Protein AF-A0A1R3G7N7-F1 (afdb_monomer_lite)

Structure (mmCIF, N/CA/C/O backbone):
data_AF-A0A1R3G7N7-F1
#
_entry.id   AF-A0A1R3G7N7-F1
#
loop_
_atom_site.group_PDB
_atom_site.id
_atom_site.type_symbol
_atom_site.label_atom_id
_atom_site.label_alt_id
_atom_site.label_comp_id
_atom_site.label_asym_id
_atom_site.label_entity_id
_atom_site.label_seq_id
_atom_site.pdbx_PDB_ins_code
_atom_site.Cartn_x
_atom_site.Cartn_y
_atom_site.Cartn_z
_atom_site.occupancy
_atom_site.B_iso_or_equiv
_atom_site.auth_seq_id
_atom_site.auth_comp_id
_atom_site.auth_asym_id
_atom_site.auth_atom_id
_atom_site.pdbx_PDB_model_num
ATOM 1 N N . MET A 1 1 ? -43.488 13.055 3.409 1.00 36.06 1 MET A N 1
ATOM 2 C CA . MET A 1 1 ? -42.130 13.149 3.985 1.00 36.06 1 MET A CA 1
ATOM 3 C C . MET A 1 1 ? -41.189 12.444 3.026 1.00 36.06 1 MET A C 1
ATOM 5 O O . MET A 1 1 ? -41.308 11.237 2.875 1.00 36.06 1 MET A O 1
ATOM 9 N N . ALA A 1 2 ? -40.366 13.191 2.290 1.00 38.03 2 ALA A N 1
ATOM 10 C CA . ALA A 1 2 ? -39.383 12.609 1.380 1.00 38.03 2 ALA A CA 1
ATOM 11 C C . ALA A 1 2 ? -38.131 12.244 2.188 1.00 38.03 2 ALA A C 1
ATOM 13 O O . ALA A 1 2 ? -37.535 13.111 2.825 1.00 38.03 2 ALA A O 1
ATOM 14 N N . SER A 1 3 ? -37.782 10.959 2.208 1.00 43.00 3 SER A N 1
ATOM 15 C CA . SER A 1 3 ? -36.512 10.477 2.746 1.00 43.00 3 SER A CA 1
ATOM 16 C C . SER A 1 3 ? -35.423 10.812 1.731 1.00 43.00 3 SER A C 1
ATOM 18 O O . SER A 1 3 ? -35.428 10.294 0.616 1.00 43.00 3 SER A O 1
ATOM 20 N N . ILE A 1 4 ? -34.525 11.724 2.097 1.00 45.03 4 ILE A N 1
ATOM 21 C CA . ILE A 1 4 ? -33.301 11.984 1.342 1.00 45.03 4 ILE A CA 1
ATOM 22 C C . ILE A 1 4 ? -32.301 10.917 1.788 1.00 45.03 4 ILE A C 1
ATOM 24 O O . ILE A 1 4 ? -31.539 11.127 2.724 1.00 45.03 4 ILE A O 1
ATOM 28 N N . ASN A 1 5 ? -32.348 9.751 1.150 1.00 49.28 5 ASN A N 1
ATOM 29 C CA . ASN A 1 5 ? -31.271 8.772 1.212 1.00 49.28 5 ASN A CA 1
ATOM 30 C C . ASN A 1 5 ? -30.570 8.787 -0.140 1.00 49.28 5 ASN A C 1
ATOM 32 O O . ASN A 1 5 ? -30.951 8.069 -1.061 1.00 49.28 5 ASN A O 1
ATOM 36 N N . VAL A 1 6 ? -29.542 9.622 -0.252 1.00 42.84 6 VAL A N 1
ATOM 37 C CA . VAL A 1 6 ? -28.496 9.397 -1.244 1.00 42.84 6 VAL A CA 1
ATOM 38 C C . VAL A 1 6 ? -27.217 9.163 -0.449 1.00 42.84 6 VAL A C 1
ATOM 40 O O . VAL A 1 6 ? -26.574 10.132 -0.049 1.00 42.84 6 VAL A O 1
ATOM 43 N N . PRO A 1 7 ? -26.849 7.906 -0.142 1.00 48.41 7 PRO A N 1
ATOM 44 C CA . PRO A 1 7 ? -25.460 7.638 0.173 1.00 48.41 7 PRO A CA 1
ATOM 45 C C . PRO A 1 7 ? -24.717 7.896 -1.135 1.00 48.41 7 PRO A C 1
ATOM 47 O O . PRO A 1 7 ? -24.895 7.133 -2.074 1.00 48.41 7 PRO A O 1
ATOM 50 N N . CYS A 1 8 ? -23.978 9.000 -1.254 1.00 52.03 8 CYS A N 1
ATOM 51 C CA . CYS A 1 8 ? -22.989 9.108 -2.322 1.00 52.03 8 CYS A CA 1
ATOM 52 C C . CYS A 1 8 ? -21.905 8.075 -1.998 1.00 52.03 8 CYS A C 1
ATOM 54 O O . CYS A 1 8 ? -21.163 8.293 -1.035 1.00 52.03 8 CYS A O 1
ATOM 56 N N . PRO A 1 9 ? -21.794 6.956 -2.736 1.00 55.75 9 PRO A N 1
ATOM 57 C CA . PRO A 1 9 ? -20.591 6.155 -2.662 1.00 55.75 9 PRO A CA 1
ATOM 58 C C . PRO A 1 9 ? -19.540 7.008 -3.362 1.00 55.75 9 PRO A C 1
ATOM 60 O O . PRO A 1 9 ? -19.674 7.336 -4.543 1.00 55.75 9 PRO A O 1
ATOM 63 N N . TRP A 1 10 ? -18.535 7.460 -2.626 1.00 59.75 10 TRP A N 1
ATOM 64 C CA . TRP A 1 10 ? -17.369 8.038 -3.270 1.00 59.75 10 TRP A CA 1
ATOM 65 C C . TRP A 1 10 ? -16.677 6.865 -3.963 1.00 59.75 10 TRP A C 1
ATOM 67 O O . TRP A 1 10 ? -15.978 6.091 -3.314 1.00 59.75 10 TRP A O 1
ATOM 77 N N . GLY A 1 11 ? -16.997 6.663 -5.245 1.00 69.50 11 GLY A N 1
ATOM 78 C CA . GLY A 1 11 ? -16.474 5.536 -6.016 1.00 69.50 11 GLY A CA 1
ATOM 79 C C . GLY A 1 11 ? -14.951 5.586 -6.080 1.00 69.50 11 GLY A C 1
ATOM 80 O O . GLY A 1 11 ? -14.293 4.581 -5.850 1.00 69.50 11 GLY A O 1
ATOM 81 N N . GLU A 1 12 ? -14.395 6.782 -6.280 1.00 84.62 12 GLU A N 1
ATOM 82 C CA . GLU A 1 12 ? -12.956 7.019 -6.345 1.00 84.62 12 GLU A CA 1
ATOM 83 C C . GLU A 1 12 ? -12.591 8.330 -5.640 1.00 84.62 12 GLU A C 1
ATOM 85 O O . GLU A 1 12 ? -13.226 9.366 -5.856 1.00 84.62 12 GLU A O 1
ATOM 90 N N . ILE A 1 13 ? -11.571 8.276 -4.783 1.00 87.50 13 ILE A N 1
ATOM 91 C CA . ILE A 1 13 ? -10.956 9.438 -4.137 1.00 87.50 13 ILE A CA 1
ATOM 92 C C . ILE A 1 13 ? -9.458 9.394 -4.402 1.00 87.50 13 ILE A C 1
ATOM 94 O O . ILE A 1 13 ? -8.825 8.365 -4.175 1.00 87.50 13 ILE A O 1
ATOM 98 N N . SER A 1 14 ? -8.894 10.530 -4.810 1.00 89.25 14 SER A N 1
ATOM 99 C CA . SER A 1 14 ? -7.465 10.663 -5.085 1.00 89.25 14 SER A CA 1
ATOM 100 C C . SER A 1 14 ? -6.833 11.732 -4.200 1.00 89.25 14 SER A C 1
ATOM 102 O O . SER A 1 14 ? -7.356 12.843 -4.093 1.00 89.25 14 SER A O 1
ATOM 104 N N . PHE A 1 15 ? -5.700 11.400 -3.585 1.00 89.62 15 PHE A N 1
ATOM 105 C CA . PHE A 1 15 ? -4.855 12.337 -2.851 1.00 89.62 15 PHE A CA 1
ATOM 106 C C . PHE A 1 15 ? -3.516 12.510 -3.560 1.00 89.62 15 PHE A C 1
ATOM 108 O O . PHE A 1 15 ? -2.887 11.531 -3.947 1.00 89.62 15 PHE A O 1
ATOM 115 N N . GLU A 1 16 ? -3.063 13.755 -3.658 1.00 88.06 16 GLU A N 1
ATOM 116 C CA . GLU A 1 16 ? -1.701 14.092 -4.063 1.00 88.06 16 GLU A CA 1
ATOM 117 C C . GLU A 1 16 ? -0.959 14.642 -2.841 1.00 88.06 16 GLU A C 1
ATOM 119 O O . GLU A 1 16 ? -1.391 15.617 -2.220 1.00 88.06 16 GLU A O 1
ATOM 124 N N . ALA A 1 17 ? 0.137 13.988 -2.468 1.00 82.50 17 ALA A N 1
ATOM 125 C CA . ALA A 1 17 ? 0.993 14.378 -1.360 1.00 82.50 17 ALA A CA 1
ATOM 126 C C . ALA A 1 17 ? 2.346 14.852 -1.907 1.00 82.50 17 ALA A C 1
ATOM 128 O O . ALA A 1 17 ? 3.206 14.045 -2.259 1.00 82.50 17 ALA A O 1
ATOM 129 N N . SER A 1 18 ? 2.509 16.174 -1.984 1.00 77.69 18 SER A N 1
ATOM 130 C CA . SER A 1 18 ? 3.722 16.850 -2.468 1.00 77.69 18 SER A CA 1
ATOM 131 C C . SER A 1 18 ? 4.518 17.569 -1.365 1.00 77.69 18 SER A C 1
ATOM 133 O O . SER A 1 18 ? 5.504 18.237 -1.657 1.00 77.69 18 SER A O 1
ATOM 135 N N . ASN A 1 19 ? 4.059 17.486 -0.112 1.00 72.69 19 ASN A N 1
ATOM 136 C CA . ASN A 1 19 ? 4.679 18.070 1.086 1.00 72.69 19 ASN A CA 1
ATOM 137 C C . ASN A 1 19 ? 4.967 16.957 2.104 1.00 72.69 19 ASN A C 1
ATOM 139 O O . ASN A 1 19 ? 4.519 15.836 1.892 1.00 72.69 19 ASN A O 1
ATOM 143 N N . ASP A 1 20 ? 5.619 17.281 3.223 1.00 75.06 20 ASP A N 1
ATOM 144 C CA . ASP A 1 20 ? 5.963 16.343 4.303 1.00 75.06 20 ASP A CA 1
ATOM 145 C C . ASP A 1 20 ? 4.813 15.377 4.644 1.00 75.06 20 ASP A C 1
ATOM 147 O O . ASP A 1 20 ? 3.745 15.773 5.125 1.00 75.06 20 ASP A O 1
ATOM 151 N N . VAL A 1 21 ? 5.039 14.088 4.371 1.00 86.56 21 VAL A N 1
ATOM 152 C CA . VAL A 1 21 ? 4.147 13.001 4.781 1.00 86.56 21 VAL A CA 1
ATOM 153 C C . VAL A 1 21 ? 4.660 12.484 6.120 1.00 86.56 21 VAL A C 1
ATOM 155 O O . VAL A 1 21 ? 5.660 11.772 6.195 1.00 86.56 21 VAL A O 1
ATOM 158 N N . ASP A 1 22 ? 3.975 12.886 7.185 1.00 89.62 22 ASP A N 1
ATOM 159 C CA . ASP A 1 22 ? 4.335 12.619 8.576 1.00 89.62 22 ASP A CA 1
ATOM 160 C C . ASP A 1 22 ? 3.254 11.791 9.294 1.00 89.62 22 ASP A C 1
ATOM 162 O O . ASP A 1 22 ? 2.218 11.432 8.727 1.00 89.62 22 ASP A O 1
ATOM 166 N N . THR A 1 23 ? 3.454 11.490 10.579 1.00 90.50 23 THR A N 1
ATOM 167 C CA . THR A 1 23 ? 2.442 10.807 11.404 1.00 90.50 23 THR A CA 1
ATOM 168 C C . THR A 1 23 ? 1.077 11.511 11.372 1.00 90.50 23 THR A C 1
ATOM 170 O O . THR A 1 23 ? 0.028 10.854 11.334 1.00 90.50 23 THR A O 1
ATOM 173 N N . LEU A 1 24 ? 1.061 12.847 11.354 1.00 90.44 24 LEU A N 1
ATOM 174 C CA . LEU A 1 24 ? -0.163 13.642 11.373 1.00 90.44 24 LEU A CA 1
ATOM 175 C C . LEU A 1 24 ? -0.971 13.489 10.077 1.00 90.44 24 LEU A C 1
ATOM 177 O O . LEU A 1 24 ? -2.205 13.469 10.137 1.00 90.44 24 LEU A O 1
ATOM 181 N N . TRP A 1 25 ? -0.314 13.350 8.923 1.00 91.62 25 TRP A N 1
ATOM 182 C CA . TRP A 1 25 ? -0.963 13.001 7.657 1.00 91.62 25 TRP A CA 1
ATOM 183 C C . TRP A 1 25 ? -1.780 11.715 7.793 1.00 91.62 25 TRP A C 1
ATOM 185 O O . TRP A 1 25 ? -2.978 11.703 7.497 1.00 91.62 25 TRP A O 1
ATOM 195 N N . TYR A 1 26 ? -1.174 10.653 8.325 1.00 90.62 26 TYR A N 1
ATOM 196 C CA . TYR A 1 26 ? -1.842 9.362 8.486 1.00 90.62 26 TYR A CA 1
ATOM 197 C C . TYR A 1 26 ? -2.994 9.413 9.491 1.00 90.62 26 TYR A C 1
ATOM 199 O O . TYR A 1 26 ? -4.045 8.816 9.250 1.00 90.62 26 TYR A O 1
ATOM 207 N N . LEU A 1 27 ? -2.850 10.166 10.586 1.00 89.62 27 LEU A N 1
ATOM 208 C CA . LEU A 1 27 ? -3.940 10.382 11.546 1.00 89.62 27 LEU A CA 1
ATOM 209 C C . LEU A 1 27 ? -5.129 11.113 10.902 1.00 89.62 27 LEU A C 1
ATOM 211 O O . LEU A 1 27 ? -6.286 10.747 11.128 1.00 89.62 27 LEU A O 1
ATOM 215 N N . LYS A 1 28 ? -4.860 12.126 10.068 1.00 90.25 28 LYS A N 1
ATOM 216 C CA . LYS A 1 28 ? -5.897 12.852 9.319 1.00 90.25 28 LYS A CA 1
ATOM 217 C C . LYS A 1 28 ? -6.573 11.959 8.283 1.00 90.25 28 LYS A C 1
ATOM 219 O O . LYS A 1 28 ? -7.802 11.953 8.224 1.00 90.25 28 LYS A O 1
ATOM 224 N N . LEU A 1 29 ? -5.795 11.189 7.519 1.00 89.62 29 LEU A N 1
ATOM 225 C CA . LEU A 1 29 ? -6.316 10.233 6.543 1.00 89.62 29 LEU A CA 1
ATOM 226 C C . LEU A 1 29 ? -7.228 9.215 7.224 1.00 89.62 29 LEU A C 1
ATOM 228 O O . LEU A 1 29 ? -8.355 9.008 6.788 1.00 89.62 29 LEU A O 1
ATOM 232 N N . ARG A 1 30 ? -6.794 8.640 8.346 1.00 87.94 30 ARG A N 1
ATOM 233 C CA . ARG A 1 30 ? -7.615 7.700 9.107 1.00 87.94 30 ARG A CA 1
ATOM 234 C C . ARG A 1 30 ? -8.936 8.322 9.552 1.00 87.94 30 ARG A C 1
ATOM 236 O O . ARG A 1 30 ? -9.991 7.754 9.288 1.00 87.94 30 ARG A O 1
ATOM 243 N N . LYS A 1 31 ? -8.898 9.505 10.172 1.00 87.69 31 LYS A N 1
ATOM 244 C CA . LYS A 1 31 ? -10.110 10.215 10.612 1.00 87.69 31 LYS A CA 1
ATOM 245 C C . LYS A 1 31 ? -11.058 10.505 9.444 1.00 87.69 31 LYS A C 1
ATOM 247 O O . LYS A 1 31 ? -12.279 10.419 9.586 1.00 87.69 31 LYS A O 1
ATOM 252 N N . PHE A 1 32 ? -10.504 10.846 8.284 1.00 88.00 32 PHE A N 1
ATOM 253 C CA . PHE A 1 32 ? -11.277 11.008 7.060 1.00 88.00 32 PHE A CA 1
ATOM 254 C C . PHE A 1 32 ? -11.954 9.693 6.651 1.00 88.00 32 PHE A C 1
ATOM 256 O O . PHE A 1 32 ? -13.168 9.673 6.454 1.00 88.00 32 PHE A O 1
ATOM 263 N N . LEU A 1 33 ? -11.217 8.581 6.605 1.00 85.38 33 LEU A N 1
ATOM 264 C CA . LEU A 1 33 ? -11.776 7.271 6.269 1.00 85.38 33 LEU A CA 1
ATOM 265 C C . LEU A 1 33 ? -12.825 6.802 7.287 1.00 85.38 33 LEU A C 1
ATOM 267 O O . LEU A 1 33 ? -13.803 6.184 6.892 1.00 85.38 33 LEU A O 1
ATOM 271 N N . GLU A 1 34 ? -12.678 7.103 8.577 1.00 83.19 34 GLU A N 1
ATOM 272 C CA . GLU A 1 34 ? -13.659 6.756 9.621 1.00 83.19 34 GLU A CA 1
ATOM 273 C C . GLU A 1 34 ? -14.972 7.538 9.492 1.00 83.19 34 GLU A C 1
ATOM 275 O O . GLU A 1 34 ? -16.046 7.000 9.755 1.00 83.19 34 GLU A O 1
ATOM 280 N N . THR A 1 35 ? -14.898 8.801 9.071 1.00 83.19 35 THR A N 1
ATOM 281 C CA . THR A 1 35 ? -16.073 9.678 8.928 1.00 83.19 35 THR A CA 1
ATOM 282 C C . THR A 1 35 ? -16.748 9.579 7.560 1.00 83.19 35 THR A C 1
ATOM 284 O O . THR A 1 35 ? -17.870 10.057 7.394 1.00 83.19 35 THR A O 1
ATOM 287 N N . SER A 1 36 ? -16.094 8.945 6.586 1.00 78.19 36 SER A N 1
ATOM 288 C CA . SER A 1 36 ? -16.590 8.843 5.214 1.00 78.19 36 SER A CA 1
ATOM 289 C C . SER A 1 36 ? -17.543 7.662 5.012 1.00 78.19 36 SER A C 1
ATOM 291 O O . SER A 1 36 ? -17.441 6.609 5.658 1.00 78.19 36 SER A O 1
ATOM 293 N N . SER A 1 37 ? -18.455 7.808 4.045 1.00 74.00 37 SER A N 1
ATOM 294 C CA . SER A 1 37 ? -19.155 6.668 3.436 1.00 74.00 37 SER A CA 1
ATOM 295 C C . SER A 1 37 ? -18.138 5.643 2.904 1.00 74.00 37 SER A C 1
ATOM 297 O O . SER A 1 37 ? -16.986 6.015 2.692 1.00 74.00 37 SER A O 1
ATOM 299 N N . PRO A 1 38 ? -18.505 4.358 2.722 1.00 76.06 38 PRO A N 1
ATOM 300 C CA . PRO A 1 38 ? -17.587 3.367 2.161 1.00 76.06 38 PRO A CA 1
ATOM 301 C C . PRO A 1 38 ? -16.932 3.885 0.876 1.00 76.06 38 PRO A C 1
ATOM 303 O O . PRO A 1 38 ? -17.632 4.292 -0.051 1.00 76.06 38 PRO A O 1
ATOM 306 N N . ILE A 1 39 ? -15.600 3.914 0.878 1.00 78.94 39 ILE A N 1
ATOM 307 C CA . ILE A 1 39 ? -14.777 4.294 -0.268 1.00 78.94 39 ILE A CA 1
ATOM 308 C C . ILE A 1 39 ? -14.392 2.997 -0.964 1.00 78.94 39 ILE A C 1
ATOM 310 O O . ILE A 1 39 ? -13.809 2.110 -0.334 1.00 78.94 39 ILE A O 1
ATOM 314 N N . GLU A 1 40 ? -14.759 2.879 -2.236 1.00 83.81 40 GLU A N 1
ATOM 315 C CA . GLU A 1 40 ? -14.400 1.712 -3.043 1.00 83.81 40 GLU A CA 1
ATOM 316 C C . GLU A 1 40 ? -12.937 1.815 -3.480 1.00 83.81 40 GLU A C 1
ATOM 318 O O . GLU A 1 40 ? -12.175 0.878 -3.262 1.00 83.81 40 GLU A O 1
ATOM 323 N N . TRP A 1 41 ? -12.519 2.981 -3.981 1.00 89.56 41 TRP A N 1
ATOM 324 C CA . TRP A 1 41 ? -11.171 3.196 -4.494 1.00 89.56 41 TRP A CA 1
ATOM 325 C C . TRP A 1 41 ? -10.486 4.418 -3.884 1.00 89.56 41 TRP A C 1
ATOM 327 O O . TRP A 1 41 ? -10.976 5.545 -3.978 1.00 89.56 41 TRP A O 1
ATOM 337 N N . LEU A 1 42 ? -9.312 4.194 -3.296 1.00 91.81 42 LEU A N 1
ATOM 338 C CA . LEU A 1 42 ? -8.416 5.230 -2.800 1.00 91.81 42 LEU A CA 1
ATOM 339 C C . LEU A 1 42 ? -7.137 5.244 -3.641 1.00 91.81 42 LEU A C 1
ATOM 341 O O . LEU A 1 42 ? -6.347 4.306 -3.577 1.00 91.81 42 LEU A O 1
ATOM 345 N N . SER A 1 43 ? -6.908 6.315 -4.395 1.00 92.69 43 SER A N 1
ATOM 346 C CA . SER A 1 43 ? -5.647 6.554 -5.098 1.00 92.69 43 SER A CA 1
ATOM 347 C C . SER A 1 43 ? -4.787 7.546 -4.327 1.00 92.69 43 SER A C 1
ATOM 349 O O . SER A 1 43 ? -5.281 8.558 -3.827 1.00 92.69 43 SER A O 1
ATOM 351 N N . VAL A 1 44 ? -3.493 7.272 -4.230 1.00 91.94 44 VAL A N 1
ATOM 352 C CA . VAL A 1 44 ? -2.541 8.156 -3.565 1.00 91.94 44 VAL A CA 1
ATOM 353 C C . VAL A 1 44 ? -1.297 8.295 -4.426 1.00 91.94 44 VAL A C 1
ATOM 355 O O . VAL A 1 44 ? -0.566 7.327 -4.640 1.00 91.94 44 VAL A O 1
ATOM 358 N N . ASP A 1 45 ? -1.035 9.524 -4.854 1.00 89.12 45 ASP A N 1
ATOM 359 C CA . ASP A 1 45 ? 0.196 9.915 -5.522 1.00 89.12 45 ASP A CA 1
ATOM 360 C C . ASP A 1 45 ? 1.096 10.648 -4.521 1.00 89.12 45 ASP A C 1
ATOM 362 O O . ASP A 1 45 ? 0.737 11.697 -3.988 1.00 89.12 45 ASP A O 1
ATOM 366 N N . ILE A 1 46 ? 2.266 10.083 -4.234 1.00 86.00 46 ILE A N 1
ATOM 367 C CA . ILE A 1 46 ? 3.226 10.609 -3.262 1.00 86.00 46 ILE A CA 1
ATOM 368 C C . ILE A 1 46 ? 4.500 11.005 -3.990 1.00 86.00 46 ILE A C 1
ATOM 370 O O . ILE A 1 46 ? 5.138 10.176 -4.644 1.00 86.00 46 ILE A O 1
ATOM 374 N N . MET A 1 47 ? 4.893 12.263 -3.836 1.00 85.06 47 MET A N 1
ATOM 375 C CA . MET A 1 47 ? 6.137 12.801 -4.370 1.00 85.06 47 MET A CA 1
ATOM 376 C C . MET A 1 47 ? 6.802 13.660 -3.299 1.00 85.06 47 MET A C 1
ATOM 378 O O . MET A 1 47 ? 6.589 14.869 -3.241 1.00 85.06 47 MET A O 1
ATOM 382 N N . VAL A 1 48 ? 7.581 13.018 -2.428 1.00 80.62 48 VAL A N 1
ATOM 383 C CA . VAL A 1 48 ? 8.248 13.674 -1.293 1.00 80.62 48 VAL A CA 1
ATOM 384 C C . VAL A 1 48 ? 9.673 13.164 -1.143 1.00 80.62 48 VAL A C 1
ATOM 386 O O . VAL A 1 48 ? 9.969 12.020 -1.481 1.00 80.62 48 VAL A O 1
ATOM 389 N N . PHE A 1 49 ? 10.560 14.018 -0.639 1.00 76.62 49 PHE A N 1
ATOM 390 C CA . PHE A 1 49 ? 11.968 13.668 -0.436 1.00 76.62 49 PHE A CA 1
ATOM 391 C C . PHE A 1 49 ? 12.245 13.049 0.934 1.00 76.62 49 PHE A C 1
ATOM 393 O O . PHE A 1 49 ? 13.201 12.291 1.063 1.00 76.62 49 PHE A O 1
ATOM 400 N N . GLU A 1 50 ? 11.411 13.347 1.929 1.00 78.38 50 GLU A N 1
ATOM 401 C CA . GLU A 1 50 ? 11.540 12.848 3.297 1.00 78.38 50 GLU A CA 1
ATOM 402 C C . GLU A 1 50 ? 10.175 12.382 3.811 1.00 78.38 50 GLU A C 1
ATOM 404 O O . GLU A 1 50 ? 9.138 12.989 3.515 1.00 78.38 50 GLU A O 1
ATOM 409 N N . HIS A 1 51 ? 10.181 11.294 4.580 1.00 81.75 51 HIS A N 1
ATOM 410 C CA . HIS A 1 51 ? 9.007 10.739 5.237 1.00 81.75 51 HIS A CA 1
ATOM 411 C C . HIS A 1 51 ? 9.308 10.559 6.722 1.00 81.75 51 HIS A C 1
ATOM 413 O O . HIS A 1 51 ? 10.325 9.994 7.107 1.00 81.75 51 HIS A O 1
ATOM 419 N N . SER A 1 52 ? 8.446 11.085 7.587 1.00 85.62 52 SER A N 1
ATOM 420 C CA . SER A 1 52 ? 8.706 11.116 9.035 1.00 85.62 52 SER A CA 1
ATOM 421 C C . SER A 1 52 ? 7.673 10.329 9.834 1.00 85.62 52 SER A C 1
ATOM 423 O O . SER A 1 52 ? 7.417 10.617 11.003 1.00 85.62 52 SER A O 1
ATOM 425 N N . PHE A 1 53 ? 7.060 9.318 9.215 1.00 86.50 53 PHE A N 1
ATOM 426 C CA . PHE A 1 53 ? 6.079 8.485 9.897 1.00 86.50 53 PHE A CA 1
ATOM 427 C C . PHE A 1 53 ? 6.677 7.736 11.084 1.00 86.50 53 PHE A C 1
ATOM 429 O O . PHE A 1 53 ? 7.621 6.955 10.960 1.00 86.50 53 PHE A O 1
ATOM 436 N N . ASN A 1 54 ? 6.044 7.920 12.238 1.00 87.19 54 ASN A N 1
ATOM 437 C CA . ASN A 1 54 ? 6.351 7.196 13.451 1.00 87.19 54 ASN A CA 1
ATOM 438 C C . ASN A 1 54 ? 5.185 6.267 13.811 1.00 87.19 54 ASN A C 1
ATOM 440 O O . ASN A 1 54 ? 4.096 6.703 14.192 1.00 87.19 54 ASN A O 1
ATOM 444 N N . LEU A 1 55 ? 5.424 4.959 13.708 1.00 83.00 55 LEU A N 1
ATOM 445 C CA . LEU A 1 55 ? 4.411 3.941 13.982 1.00 83.00 55 LEU A CA 1
ATOM 446 C C . LEU A 1 55 ? 3.939 3.943 15.445 1.00 83.00 55 LEU A C 1
ATOM 448 O O . LEU A 1 55 ? 2.761 3.697 15.711 1.00 83.00 55 LEU A O 1
ATOM 452 N N . GLU A 1 56 ? 4.841 4.192 16.394 1.00 83.19 56 GLU A N 1
ATOM 453 C CA . GLU A 1 56 ? 4.514 4.204 17.820 1.00 83.19 56 GLU A CA 1
ATOM 454 C C . GLU A 1 56 ? 3.624 5.404 18.163 1.00 83.19 56 GLU A C 1
ATOM 456 O O . GLU A 1 56 ? 2.554 5.232 18.749 1.00 83.19 56 GLU A O 1
ATOM 461 N N . GLU A 1 57 ? 4.010 6.598 17.706 1.00 86.94 57 GLU A N 1
ATOM 462 C CA . GLU A 1 57 ? 3.219 7.824 17.825 1.00 86.94 57 GLU A CA 1
ATOM 463 C C . GLU A 1 57 ? 1.845 7.661 17.161 1.00 86.94 57 GLU A C 1
ATOM 465 O O . GLU A 1 57 ? 0.817 7.993 17.760 1.00 86.94 57 GLU A O 1
ATOM 470 N N . PHE A 1 58 ? 1.803 7.097 15.948 1.00 86.00 58 PHE A N 1
ATOM 471 C CA . PHE A 1 58 ? 0.554 6.831 15.242 1.00 86.00 58 PHE A CA 1
ATOM 472 C C . PHE A 1 58 ? -0.381 5.965 16.089 1.00 86.00 58 PHE A C 1
ATOM 474 O O . PHE A 1 58 ? -1.556 6.286 16.242 1.00 86.00 58 PHE A O 1
ATOM 481 N N . ARG A 1 59 ? 0.126 4.881 16.686 1.00 78.69 59 ARG A N 1
ATOM 482 C CA . ARG A 1 59 ? -0.692 3.942 17.467 1.00 78.69 59 ARG A CA 1
ATOM 483 C C . ARG A 1 59 ? -1.163 4.523 18.794 1.00 78.69 59 ARG A C 1
ATOM 485 O O . ARG A 1 59 ? -2.327 4.326 19.137 1.00 78.69 59 ARG A O 1
ATOM 492 N N . GLN A 1 60 ? -0.324 5.286 19.494 1.00 81.62 60 GLN A N 1
ATOM 493 C CA . GLN A 1 60 ? -0.722 5.986 20.724 1.00 81.62 60 GLN A CA 1
ATOM 494 C C . GLN A 1 60 ? -1.898 6.946 20.489 1.00 81.62 60 GLN A C 1
ATOM 496 O O . GLN A 1 60 ? -2.772 7.086 21.341 1.00 81.62 60 GLN A O 1
ATOM 501 N N . ASN A 1 61 ? -1.953 7.564 19.309 1.00 81.00 61 ASN A N 1
ATOM 502 C CA . ASN A 1 61 ? -3.003 8.509 18.931 1.00 81.00 61 ASN A CA 1
ATOM 503 C C . ASN A 1 61 ? -4.183 7.855 18.190 1.00 81.00 61 ASN A C 1
ATOM 505 O O . ASN A 1 61 ? -5.109 8.552 17.769 1.00 81.00 61 ASN A O 1
ATOM 509 N N . SER A 1 62 ? -4.164 6.532 17.992 1.00 69.62 62 SER A N 1
ATOM 510 C CA . SER A 1 62 ? -5.096 5.864 17.082 1.00 69.62 62 SER A CA 1
ATOM 511 C C . SER A 1 62 ? -5.520 4.450 17.532 1.00 69.62 62 SER A C 1
ATOM 513 O O . SER A 1 62 ? -5.189 3.456 16.876 1.00 69.62 62 SER A O 1
ATOM 515 N N . PRO A 1 63 ? -6.274 4.335 18.645 1.00 64.56 63 PRO A N 1
ATOM 516 C CA . PRO A 1 63 ? -6.540 3.055 19.304 1.00 64.56 63 PRO A CA 1
ATOM 517 C C . PRO A 1 63 ? -7.671 2.139 18.766 1.00 64.56 63 PRO A C 1
ATOM 519 O O . PRO A 1 63 ? -7.750 1.024 19.272 1.00 64.56 63 PRO A O 1
ATOM 522 N N . PRO A 1 64 ? -8.539 2.466 17.783 1.00 60.69 64 PRO A N 1
ATOM 523 C CA . PRO A 1 64 ? -9.443 1.442 17.239 1.00 60.69 64 PRO A CA 1
ATOM 524 C C . PRO A 1 64 ? -8.740 0.475 16.273 1.00 60.69 64 PRO A C 1
ATOM 526 O O . PRO A 1 64 ? -7.727 0.848 15.660 1.00 60.69 64 PRO A O 1
ATOM 529 N N . PRO A 1 65 ? -9.303 -0.727 16.045 1.00 61.25 65 PRO A N 1
ATOM 530 C CA . PRO A 1 65 ? -8.857 -1.570 14.957 1.00 61.25 65 PRO A CA 1
ATOM 531 C C . PRO A 1 65 ? -9.112 -0.874 13.612 1.00 61.25 65 PRO A C 1
ATOM 533 O O . PRO A 1 65 ? -9.910 0.065 13.508 1.00 61.25 65 PRO A O 1
ATOM 536 N N . PRO A 1 66 ? -8.388 -1.291 12.580 1.00 64.75 66 PRO A N 1
ATOM 537 C CA . PRO A 1 66 ? -8.397 -0.603 11.308 1.00 64.75 66 PRO A CA 1
ATOM 538 C C . PRO A 1 66 ? -9.688 -0.808 10.519 1.00 64.75 66 PRO A C 1
ATOM 540 O O . PRO A 1 66 ? -10.345 -1.842 10.636 1.00 64.75 66 PRO A O 1
ATOM 543 N N . ARG A 1 67 ? -10.015 0.158 9.656 1.00 70.88 67 ARG A N 1
ATOM 544 C CA . ARG A 1 67 ? -11.093 0.014 8.677 1.00 70.88 67 ARG A CA 1
ATOM 545 C C . ARG A 1 67 ? -10.510 -0.550 7.389 1.00 70.88 67 ARG A C 1
ATOM 547 O O . ARG A 1 67 ? -9.700 0.114 6.755 1.00 70.88 67 ARG A O 1
ATOM 554 N N . GLU A 1 68 ? -10.952 -1.744 7.016 1.00 80.12 68 GLU A N 1
ATOM 555 C CA . GLU A 1 68 ? -10.625 -2.359 5.730 1.00 80.12 68 GLU A CA 1
ATOM 556 C C . GLU A 1 68 ? -11.251 -1.535 4.590 1.00 80.12 68 GLU A C 1
ATOM 558 O O . GLU A 1 68 ? -12.474 -1.347 4.554 1.00 80.12 68 GLU A O 1
ATOM 563 N N . ILE A 1 69 ? -10.427 -1.013 3.679 1.00 86.81 69 ILE A N 1
ATOM 564 C CA . ILE A 1 69 ? -10.895 -0.408 2.421 1.00 86.81 69 ILE A CA 1
ATOM 565 C C . ILE A 1 69 ? -10.825 -1.426 1.284 1.00 86.81 69 ILE A C 1
ATOM 567 O O . ILE A 1 69 ? -10.100 -2.417 1.363 1.00 86.81 69 ILE A O 1
ATOM 571 N N . GLN A 1 70 ? -11.579 -1.205 0.210 1.00 89.81 70 GLN A N 1
ATOM 572 C CA . GLN A 1 70 ? -11.620 -2.172 -0.882 1.00 89.81 70 GLN A CA 1
ATOM 573 C C . GLN A 1 70 ? -10.364 -2.092 -1.761 1.00 89.81 70 GLN A C 1
ATOM 575 O O . GLN A 1 70 ? -9.614 -3.065 -1.829 1.00 89.81 70 GLN A O 1
ATOM 580 N N . ASP A 1 71 ? -10.103 -0.948 -2.386 1.00 92.75 71 ASP A N 1
ATOM 581 C CA . ASP A 1 71 ? -9.005 -0.784 -3.335 1.00 92.75 71 ASP A CA 1
ATOM 582 C C . ASP A 1 71 ? -8.086 0.384 -2.921 1.00 92.75 71 ASP A C 1
ATOM 584 O O . ASP A 1 71 ? -8.548 1.503 -2.693 1.00 92.75 71 ASP A O 1
ATOM 588 N N . LEU A 1 72 ? -6.776 0.125 -2.825 1.00 94.56 72 LEU A N 1
ATOM 589 C CA . LEU A 1 72 ? -5.727 1.134 -2.639 1.00 94.56 72 LEU A CA 1
ATOM 590 C C . LEU A 1 72 ? -4.794 1.135 -3.848 1.00 94.56 72 LEU A C 1
ATOM 592 O O . LEU A 1 72 ? -4.169 0.117 -4.134 1.00 94.56 72 LEU A O 1
ATOM 596 N N . CYS A 1 73 ? -4.634 2.276 -4.508 1.00 93.69 73 CYS A N 1
ATOM 597 C CA . CYS A 1 73 ? -3.621 2.493 -5.534 1.00 93.69 73 CYS A CA 1
ATOM 598 C C . CYS A 1 73 ? -2.528 3.419 -4.998 1.00 93.69 73 CYS A C 1
ATOM 600 O O . CYS A 1 73 ? -2.832 4.506 -4.509 1.00 93.69 73 CYS A O 1
ATOM 602 N N . LEU A 1 74 ? -1.264 2.997 -5.088 1.00 92.88 74 LEU A N 1
ATOM 603 C CA . LEU A 1 74 ? -0.116 3.797 -4.653 1.00 92.88 74 LEU A CA 1
ATOM 604 C C . LEU A 1 74 ? 0.789 4.119 -5.841 1.00 92.88 74 LEU A C 1
ATOM 606 O O . LEU A 1 74 ? 1.326 3.207 -6.470 1.00 92.88 74 LEU A O 1
ATOM 610 N N . THR A 1 75 ? 1.026 5.406 -6.080 1.00 90.25 75 THR A N 1
ATOM 611 C CA . THR A 1 75 ? 2.120 5.898 -6.923 1.00 90.25 75 THR A CA 1
ATOM 612 C C . THR A 1 75 ? 3.116 6.616 -6.029 1.00 90.25 75 THR A C 1
ATOM 614 O O . THR A 1 75 ? 2.753 7.568 -5.347 1.00 90.25 75 THR A O 1
ATOM 617 N N . VAL A 1 76 ? 4.378 6.191 -6.021 1.00 88.69 76 VAL A N 1
ATOM 618 C CA . VAL A 1 76 ? 5.366 6.715 -5.068 1.00 88.69 76 VAL A CA 1
ATOM 619 C C . VAL A 1 76 ? 6.650 7.118 -5.785 1.00 88.69 76 VAL A C 1
ATOM 621 O O . VAL A 1 76 ? 7.208 6.346 -6.562 1.00 88.69 76 VAL A O 1
ATOM 624 N N . VAL A 1 77 ? 7.111 8.339 -5.518 1.00 87.50 77 VAL A N 1
ATOM 625 C CA . VAL A 1 77 ? 8.402 8.894 -5.944 1.00 87.50 77 VAL A CA 1
ATOM 626 C C . VAL A 1 77 ? 9.122 9.401 -4.699 1.00 87.50 77 VAL A C 1
ATOM 628 O O . VAL A 1 77 ? 8.757 10.450 -4.171 1.00 87.50 77 VAL A O 1
ATOM 631 N N . MET A 1 78 ? 10.099 8.634 -4.214 1.00 86.25 78 MET A N 1
ATOM 632 C CA . MET A 1 78 ? 10.933 8.971 -3.054 1.00 86.25 78 MET A CA 1
ATOM 633 C C . MET A 1 78 ? 12.169 8.053 -2.987 1.00 86.25 78 MET A C 1
ATOM 635 O O . MET A 1 78 ? 12.222 7.058 -3.724 1.00 86.25 78 MET A O 1
ATOM 639 N N . PRO A 1 79 ? 13.145 8.342 -2.107 1.00 87.38 79 PRO A N 1
ATOM 640 C CA . PRO A 1 79 ? 14.273 7.450 -1.848 1.00 87.38 79 PRO A CA 1
ATOM 641 C C . PRO A 1 79 ? 13.842 6.091 -1.276 1.00 87.38 79 PRO A C 1
ATOM 643 O O . PRO A 1 79 ? 12.871 5.994 -0.531 1.00 87.38 79 PRO A O 1
ATOM 646 N N . GLU A 1 80 ? 14.614 5.040 -1.567 1.00 86.88 80 GLU A N 1
ATOM 647 C CA . GLU A 1 80 ? 14.337 3.671 -1.094 1.00 86.88 80 GLU A CA 1
ATOM 648 C C . GLU A 1 80 ? 14.286 3.553 0.439 1.00 86.88 80 GLU A C 1
ATOM 650 O O . GLU A 1 80 ? 13.528 2.739 0.967 1.00 86.88 80 GLU A O 1
ATOM 655 N N . SER A 1 81 ? 15.027 4.407 1.162 1.00 86.75 81 SER A N 1
ATOM 656 C CA . SER A 1 81 ? 14.998 4.467 2.632 1.00 86.75 81 SER A CA 1
ATOM 657 C C . SER A 1 81 ? 13.605 4.745 3.201 1.00 86.75 81 SER A C 1
ATOM 659 O O . SER A 1 81 ? 13.310 4.315 4.314 1.00 86.75 81 SER A O 1
ATOM 661 N N . GLU A 1 82 ? 12.738 5.400 2.427 1.00 88.50 82 GLU A N 1
ATOM 662 C CA . GLU A 1 82 ? 11.417 5.859 2.865 1.00 88.50 82 GLU A CA 1
ATOM 663 C C . GLU A 1 82 ? 10.289 4.868 2.525 1.00 88.50 82 GLU A C 1
ATOM 665 O O . GLU A 1 82 ? 9.176 4.967 3.049 1.00 88.50 82 GLU A O 1
ATOM 670 N N . TYR A 1 83 ? 10.548 3.869 1.673 1.00 89.69 83 TYR A N 1
ATOM 671 C CA . TYR A 1 83 ? 9.515 2.952 1.169 1.00 89.69 83 TYR A CA 1
ATOM 672 C C . TYR A 1 83 ? 8.798 2.186 2.282 1.00 89.69 83 TYR A C 1
ATOM 674 O O . TYR A 1 83 ? 7.574 2.019 2.251 1.00 89.69 83 TYR A O 1
ATOM 682 N N . ALA A 1 84 ? 9.557 1.756 3.292 1.00 87.88 84 ALA A N 1
ATOM 683 C CA . ALA A 1 84 ? 9.011 1.053 4.443 1.00 87.88 84 ALA A CA 1
ATOM 684 C C . ALA A 1 84 ? 8.047 1.932 5.243 1.00 87.88 84 ALA A C 1
ATOM 686 O O . ALA A 1 84 ? 6.972 1.464 5.610 1.00 87.88 84 ALA A O 1
ATOM 687 N N . ALA A 1 85 ? 8.389 3.203 5.454 1.00 88.00 85 ALA A N 1
ATOM 688 C CA . ALA A 1 85 ? 7.565 4.136 6.211 1.00 88.00 85 ALA A CA 1
ATOM 689 C C . ALA A 1 85 ? 6.232 4.423 5.496 1.00 88.00 85 ALA A C 1
ATOM 691 O O . ALA A 1 85 ? 5.177 4.461 6.136 1.00 88.00 85 ALA A O 1
ATOM 692 N N . VAL A 1 86 ? 6.244 4.519 4.159 1.00 90.69 86 VAL A N 1
ATOM 693 C CA . VAL A 1 86 ? 5.021 4.651 3.352 1.00 90.69 86 VAL A CA 1
ATOM 694 C C . VAL A 1 86 ? 4.108 3.445 3.510 1.00 90.69 86 VAL A C 1
ATOM 696 O O . VAL A 1 86 ? 2.930 3.617 3.839 1.00 90.69 86 VAL A O 1
ATOM 699 N N . ILE A 1 87 ? 4.625 2.234 3.285 1.00 90.69 87 ILE A N 1
ATOM 700 C CA . ILE A 1 87 ? 3.818 1.017 3.422 1.00 90.69 87 ILE A CA 1
ATOM 701 C C . ILE A 1 87 ? 3.319 0.874 4.857 1.00 90.69 87 ILE A C 1
ATOM 703 O O . ILE A 1 87 ? 2.134 0.617 5.057 1.00 90.69 87 ILE A O 1
ATOM 707 N N . ASP A 1 88 ? 4.170 1.126 5.852 1.00 88.56 88 ASP A N 1
ATOM 708 C CA . ASP A 1 88 ? 3.789 1.053 7.257 1.00 88.56 88 ASP A CA 1
ATOM 709 C C . ASP A 1 88 ? 2.642 2.005 7.597 1.00 88.56 88 ASP A C 1
ATOM 711 O O . ASP A 1 88 ? 1.697 1.585 8.268 1.00 88.56 88 ASP A O 1
ATOM 715 N N . GLY A 1 89 ? 2.669 3.240 7.095 1.00 89.94 89 GLY A N 1
ATOM 716 C CA . GLY A 1 89 ? 1.600 4.213 7.295 1.00 89.94 89 GLY A CA 1
ATOM 717 C C . GLY A 1 89 ? 0.302 3.832 6.580 1.00 89.94 89 GLY A C 1
ATOM 718 O O . GLY A 1 89 ? -0.746 3.716 7.221 1.00 89.94 89 GLY A O 1
ATOM 719 N N . TYR A 1 90 ? 0.345 3.584 5.265 1.00 91.75 90 TYR A N 1
ATOM 720 C CA . TYR A 1 90 ? -0.8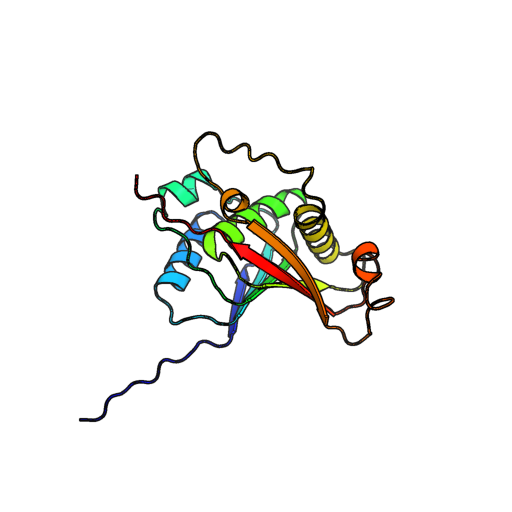73 3.287 4.497 1.00 91.75 90 TYR A CA 1
ATOM 721 C C . TYR A 1 90 ? -1.503 1.966 4.901 1.00 91.75 90 TYR A C 1
ATOM 723 O O . TYR A 1 90 ? -2.724 1.906 5.042 1.00 91.75 90 TYR A O 1
ATOM 731 N N . PHE A 1 91 ? -0.710 0.924 5.148 1.00 90.31 91 PHE A N 1
ATOM 732 C CA . PHE A 1 91 ? -1.259 -0.347 5.602 1.00 90.31 91 PHE A CA 1
ATOM 733 C C . PHE A 1 91 ? -1.773 -0.236 7.030 1.00 90.31 91 PHE A C 1
ATOM 735 O O . PHE A 1 91 ? -2.823 -0.795 7.297 1.00 90.31 91 PHE A O 1
ATOM 742 N N . SER A 1 92 ? -1.147 0.552 7.916 1.00 87.00 92 SER A N 1
ATOM 743 C CA . SER A 1 92 ? -1.683 0.782 9.270 1.00 87.00 92 SER A CA 1
ATOM 744 C C . SER A 1 92 ? -2.997 1.567 9.294 1.00 87.00 92 SER A C 1
ATOM 746 O O . SER A 1 92 ? -3.744 1.451 10.266 1.00 87.00 92 SER A O 1
ATOM 748 N N . VAL A 1 93 ? -3.292 2.344 8.251 1.00 88.06 93 VAL A N 1
ATOM 749 C CA . VAL A 1 93 ? -4.536 3.116 8.135 1.00 88.06 93 VAL A CA 1
ATOM 750 C C . VAL A 1 93 ? -5.614 2.350 7.363 1.00 88.06 93 VAL A C 1
ATOM 752 O O . VAL A 1 93 ? -6.751 2.277 7.821 1.00 88.06 93 VAL A O 1
ATOM 755 N N . CYS A 1 94 ? -5.267 1.783 6.206 1.00 89.44 94 CYS A N 1
ATOM 756 C CA . CYS A 1 94 ? -6.231 1.417 5.166 1.00 89.44 94 CYS A CA 1
ATOM 757 C C . CYS A 1 94 ? -6.604 -0.067 5.139 1.00 89.44 94 CYS A C 1
ATOM 759 O O . CYS A 1 94 ? -7.705 -0.384 4.711 1.00 89.44 94 CYS A O 1
ATOM 761 N N . HIS A 1 95 ? -5.687 -0.967 5.517 1.00 89.06 95 HIS A N 1
ATOM 762 C CA . HIS A 1 95 ? -5.860 -2.428 5.410 1.00 89.06 95 HIS A CA 1
ATOM 763 C C . HIS A 1 95 ? -6.587 -2.831 4.116 1.00 89.06 95 HIS A C 1
ATOM 765 O O . HIS A 1 95 ? -7.690 -3.363 4.166 1.00 89.06 95 HIS A O 1
ATOM 771 N N . PRO A 1 96 ? -6.056 -2.469 2.938 1.00 92.75 96 PRO A N 1
ATOM 772 C CA . PRO A 1 96 ? -6.812 -2.611 1.703 1.00 92.75 96 PRO A CA 1
ATOM 773 C C . PRO A 1 96 ? -7.005 -4.083 1.336 1.00 92.75 96 PRO A C 1
ATOM 775 O O . PRO A 1 96 ? -6.064 -4.862 1.466 1.00 92.75 96 PRO A O 1
ATOM 778 N N . LYS A 1 97 ? -8.173 -4.470 0.810 1.00 92.94 97 LYS A N 1
ATOM 779 C CA . LYS A 1 97 ? -8.361 -5.811 0.216 1.00 92.94 97 LYS A CA 1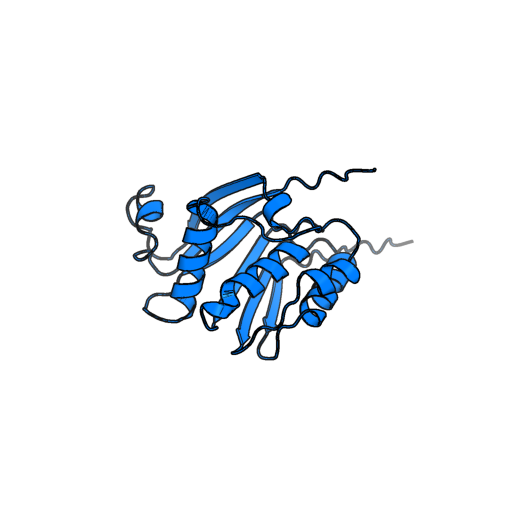
ATOM 780 C C . LYS A 1 97 ? -7.515 -5.995 -1.032 1.00 92.94 97 LYS A C 1
ATOM 782 O O . LYS A 1 97 ? -7.046 -7.095 -1.308 1.00 92.94 97 LYS A O 1
ATOM 787 N N . ASN A 1 98 ? -7.345 -4.922 -1.796 1.00 94.38 98 ASN A N 1
ATOM 788 C CA . ASN A 1 98 ? -6.587 -4.921 -3.031 1.00 94.38 98 ASN A CA 1
ATOM 789 C C . ASN A 1 98 ? -5.568 -3.786 -3.030 1.00 94.38 98 ASN A C 1
ATOM 791 O O . ASN A 1 98 ? -5.931 -2.624 -2.852 1.00 94.38 98 ASN A O 1
ATOM 795 N N . LEU A 1 99 ? -4.307 -4.118 -3.289 1.00 94.81 99 LEU A N 1
ATOM 796 C CA . LEU A 1 99 ? -3.259 -3.143 -3.570 1.00 94.81 99 LEU A CA 1
ATOM 797 C C . LEU A 1 99 ? -2.991 -3.105 -5.075 1.00 94.81 99 LEU A C 1
ATOM 799 O O . LEU A 1 99 ? -2.678 -4.134 -5.676 1.00 94.81 99 LEU A O 1
ATOM 803 N N . TYR A 1 100 ? -3.053 -1.910 -5.654 1.00 93.12 100 TYR A N 1
ATOM 804 C CA . TYR A 1 100 ? -2.724 -1.629 -7.043 1.00 93.12 100 TYR A CA 1
ATOM 805 C C . TYR A 1 100 ? -1.424 -0.836 -7.127 1.00 93.12 100 TYR A C 1
ATOM 807 O O . TYR A 1 100 ? -1.280 0.210 -6.494 1.00 93.12 100 TYR A O 1
ATOM 815 N N . LEU A 1 101 ? -0.489 -1.337 -7.932 1.00 90.88 101 LEU A N 1
ATOM 816 C CA . LEU A 1 101 ? 0.806 -0.711 -8.185 1.00 90.88 101 LEU A CA 1
ATOM 817 C C . LEU A 1 101 ? 0.955 -0.451 -9.691 1.00 90.88 101 LEU A C 1
ATOM 819 O O . LEU A 1 101 ? 1.060 -1.416 -10.460 1.00 90.88 101 LEU A O 1
ATOM 823 N N . PRO A 1 102 ? 0.935 0.814 -10.143 1.00 87.06 102 PRO A N 1
ATOM 824 C CA . PRO A 1 102 ? 1.143 1.148 -11.548 1.00 87.06 102 PRO A CA 1
ATOM 825 C C . PRO A 1 102 ? 2.592 0.880 -11.973 1.00 87.06 102 PRO A C 1
ATOM 827 O O . PRO A 1 102 ? 3.512 1.475 -11.430 1.00 87.06 102 PRO A O 1
ATOM 830 N N . THR A 1 103 ? 2.832 0.022 -12.960 1.00 78.81 103 THR A N 1
ATOM 831 C CA . THR A 1 103 ? 4.166 -0.202 -13.531 1.00 78.81 103 THR A CA 1
ATOM 832 C C . THR A 1 103 ? 4.443 0.834 -14.619 1.00 78.81 103 THR A C 1
ATOM 834 O O . THR A 1 103 ? 3.648 0.999 -15.543 1.00 78.81 103 THR A O 1
ATOM 837 N N . TYR A 1 104 ? 5.585 1.522 -14.539 1.00 73.38 104 TYR A N 1
ATOM 838 C CA . TYR A 1 104 ? 6.038 2.467 -15.565 1.00 73.38 104 TYR A CA 1
ATOM 839 C C . TYR A 1 104 ? 7.294 1.933 -16.258 1.00 73.38 104 TYR A C 1
ATOM 841 O O . TYR A 1 104 ? 8.175 1.364 -15.616 1.00 73.38 104 TYR A O 1
ATOM 849 N N . HIS A 1 105 ? 7.411 2.135 -17.572 1.00 61.00 105 HIS A N 1
ATOM 850 C CA . HIS A 1 105 ? 8.632 1.777 -18.293 1.00 61.00 105 HIS A CA 1
ATOM 851 C C . HIS A 1 105 ? 9.795 2.722 -17.936 1.00 61.00 105 HIS A C 1
ATOM 853 O O . HIS A 1 105 ? 9.671 3.944 -18.022 1.00 61.00 105 HIS A O 1
ATOM 859 N N . GLY A 1 106 ? 10.949 2.137 -17.593 1.00 55.59 106 GLY A N 1
ATOM 860 C CA . GLY A 1 106 ? 12.221 2.832 -17.364 1.00 55.59 106 GLY A CA 1
ATOM 861 C C . GLY A 1 106 ? 12.794 2.628 -15.957 1.00 55.59 106 GLY A C 1
ATOM 862 O O . GLY A 1 106 ? 12.058 2.394 -14.999 1.00 55.59 106 GLY A O 1
ATOM 863 N N . HIS A 1 107 ? 14.121 2.740 -15.831 1.00 53.78 107 HIS A N 1
ATOM 864 C CA . HIS A 1 107 ? 14.833 2.807 -14.546 1.00 53.78 107 HIS A CA 1
ATOM 865 C C . HIS A 1 107 ? 14.605 4.178 -13.891 1.00 53.78 107 HIS A C 1
ATOM 867 O O . HIS A 1 107 ? 15.509 5.007 -13.833 1.00 53.78 107 HIS A O 1
ATOM 873 N N . ASN A 1 108 ? 13.372 4.452 -13.473 1.00 64.00 108 ASN A N 1
ATOM 874 C CA . ASN A 1 108 ? 13.041 5.622 -12.668 1.00 64.00 108 ASN A CA 1
ATOM 875 C C . ASN A 1 108 ? 12.673 5.186 -11.241 1.00 64.00 108 ASN A C 1
ATOM 877 O O . ASN A 1 108 ? 12.383 4.017 -10.987 1.00 64.00 108 ASN A O 1
ATOM 881 N N . GLU A 1 109 ? 12.704 6.130 -10.306 1.00 62.72 109 GLU A N 1
ATOM 882 C CA . GLU A 1 109 ? 12.490 5.883 -8.874 1.00 62.72 109 GLU A CA 1
ATOM 883 C C . GLU A 1 109 ? 11.137 5.216 -8.569 1.00 62.72 109 GLU A C 1
ATOM 885 O O . GLU A 1 109 ? 11.047 4.431 -7.629 1.00 62.72 109 GLU A O 1
ATOM 890 N N . ARG A 1 110 ? 10.103 5.435 -9.400 1.00 67.56 110 ARG A N 1
ATOM 891 C CA . ARG A 1 110 ? 8.792 4.776 -9.236 1.00 67.56 110 ARG A CA 1
ATOM 892 C C . ARG A 1 110 ? 8.910 3.268 -9.400 1.00 67.56 110 ARG A C 1
ATOM 894 O O . ARG A 1 110 ? 8.377 2.511 -8.597 1.00 67.56 110 ARG A O 1
ATOM 901 N N . SER A 1 111 ? 9.635 2.829 -10.427 1.00 72.31 111 SER A N 1
ATOM 902 C CA . SER A 1 111 ? 9.836 1.408 -10.718 1.00 72.31 111 SER A CA 1
ATOM 903 C C . SER A 1 111 ? 10.527 0.677 -9.563 1.00 72.31 111 SER A C 1
ATOM 905 O O . SER A 1 111 ? 10.184 -0.471 -9.280 1.00 72.31 111 SER A O 1
ATOM 907 N N . ASN A 1 112 ? 11.444 1.350 -8.858 1.00 82.88 112 ASN A N 1
ATOM 908 C CA . ASN A 1 112 ? 12.145 0.776 -7.708 1.00 82.88 112 ASN A CA 1
ATOM 909 C C . ASN A 1 112 ? 11.202 0.534 -6.525 1.00 82.88 112 ASN A C 1
ATOM 911 O O . ASN A 1 112 ? 11.263 -0.540 -5.930 1.00 82.88 112 ASN A O 1
ATOM 915 N N . PHE A 1 113 ? 10.286 1.466 -6.238 1.00 86.50 113 PHE A N 1
ATOM 916 C CA . PHE A 1 113 ? 9.285 1.280 -5.184 1.00 86.50 113 PHE A CA 1
ATOM 917 C C . PHE A 1 113 ? 8.436 0.029 -5.417 1.00 86.50 113 PHE A C 1
ATOM 919 O O . PHE A 1 113 ? 8.296 -0.796 -4.521 1.00 86.50 113 PHE A O 1
ATOM 926 N N . TYR A 1 114 ? 7.906 -0.174 -6.625 1.00 86.06 114 TYR A N 1
ATOM 927 C CA . TYR A 1 114 ? 7.033 -1.327 -6.880 1.00 86.06 114 TYR A CA 1
ATOM 928 C C . TYR A 1 114 ? 7.775 -2.661 -6.836 1.00 86.06 114 TYR A C 1
ATOM 930 O O . TYR A 1 114 ? 7.218 -3.646 -6.354 1.00 86.06 114 TYR A O 1
ATOM 938 N N . ILE A 1 115 ? 9.023 -2.694 -7.323 1.00 82.44 115 ILE A N 1
ATOM 939 C CA . ILE A 1 115 ? 9.903 -3.863 -7.183 1.00 82.44 115 ILE A CA 1
ATOM 940 C C . ILE A 1 115 ? 10.113 -4.164 -5.700 1.00 82.44 115 ILE A C 1
ATOM 942 O O . ILE A 1 115 ? 9.919 -5.301 -5.278 1.00 82.44 115 ILE A O 1
ATOM 946 N N . TRP A 1 116 ? 10.442 -3.141 -4.910 1.00 88.06 116 TRP A N 1
ATOM 947 C CA . TRP A 1 116 ? 10.661 -3.281 -3.478 1.00 88.06 116 TRP A CA 1
ATOM 948 C C . TRP A 1 116 ? 9.409 -3.786 -2.755 1.00 88.06 116 TRP A C 1
ATOM 950 O O . TRP A 1 116 ? 9.506 -4.714 -1.956 1.00 88.06 116 TRP A O 1
ATOM 960 N N . VAL A 1 117 ? 8.220 -3.252 -3.065 1.00 88.12 117 VAL A N 1
ATOM 961 C CA . VAL A 1 117 ? 6.956 -3.724 -2.474 1.00 88.12 117 VAL A CA 1
ATOM 962 C C . VAL A 1 117 ? 6.691 -5.181 -2.851 1.00 88.12 117 VAL A C 1
ATOM 964 O O . VAL A 1 117 ? 6.338 -5.971 -1.981 1.00 88.12 117 VAL A O 1
ATOM 967 N N . TYR A 1 118 ? 6.892 -5.569 -4.114 1.00 83.25 118 TYR A N 1
ATOM 968 C CA . TYR A 1 118 ? 6.737 -6.961 -4.543 1.00 83.25 118 TYR A CA 1
ATOM 969 C C . TYR A 1 118 ? 7.687 -7.898 -3.788 1.00 83.25 118 TYR A C 1
ATOM 971 O O . TYR A 1 118 ? 7.238 -8.881 -3.205 1.00 83.25 118 TYR A O 1
ATOM 979 N N . GLU A 1 119 ? 8.984 -7.582 -3.764 1.00 81.81 119 GLU A N 1
ATOM 980 C CA . GLU A 1 119 ? 9.994 -8.381 -3.064 1.00 81.81 119 GLU A CA 1
ATOM 981 C C . GLU A 1 119 ? 9.687 -8.450 -1.558 1.00 81.81 119 GLU A C 1
ATOM 983 O O . GLU A 1 119 ? 9.793 -9.518 -0.960 1.00 81.81 119 GLU A O 1
ATOM 988 N N . THR A 1 120 ? 9.211 -7.349 -0.967 1.00 83.19 120 THR A N 1
ATOM 989 C CA . THR A 1 120 ? 8.800 -7.267 0.444 1.00 83.19 120 THR A CA 1
ATOM 990 C C . THR A 1 120 ? 7.600 -8.154 0.754 1.00 83.19 120 THR A C 1
ATOM 992 O O . THR A 1 120 ? 7.589 -8.858 1.762 1.00 83.19 120 THR A O 1
ATOM 995 N N . LEU A 1 121 ? 6.576 -8.114 -0.097 1.00 82.62 121 LEU A N 1
ATOM 996 C CA . LEU A 1 121 ? 5.321 -8.823 0.122 1.00 82.62 121 LEU A CA 1
ATOM 997 C C . LEU A 1 121 ? 5.418 -10.314 -0.227 1.00 82.62 121 LEU A C 1
ATOM 999 O O . LEU A 1 121 ? 4.811 -11.133 0.454 1.00 82.62 121 LEU A O 1
ATOM 1003 N N . VAL A 1 122 ? 6.158 -10.682 -1.274 1.00 75.94 122 VAL A N 1
ATOM 1004 C CA . VAL A 1 122 ? 6.190 -12.062 -1.788 1.00 75.94 122 VAL A CA 1
ATOM 1005 C C . VAL A 1 122 ? 7.322 -12.890 -1.199 1.00 75.94 122 VAL A C 1
ATOM 1007 O O . VAL A 1 122 ? 7.116 -14.077 -0.952 1.00 75.94 122 VAL A O 1
ATOM 1010 N N . ASN A 1 123 ? 8.502 -12.309 -0.958 1.00 70.81 123 ASN A N 1
ATOM 1011 C CA . ASN A 1 123 ? 9.634 -13.127 -0.526 1.00 70.81 123 ASN A CA 1
ATOM 1012 C C . ASN A 1 123 ? 9.574 -13.511 0.949 1.00 70.81 123 ASN A C 1
ATOM 1014 O O . ASN A 1 123 ? 10.242 -14.474 1.288 1.00 70.81 123 ASN A O 1
ATOM 1018 N N . GLY A 1 124 ? 8.789 -12.827 1.796 1.00 60.78 124 GLY A N 1
ATOM 1019 C CA . GLY A 1 124 ? 8.430 -13.227 3.173 1.00 60.78 124 GLY A CA 1
ATOM 1020 C C . GLY A 1 124 ? 9.573 -13.387 4.197 1.00 60.78 124 GLY A C 1
ATOM 1021 O O . GLY A 1 124 ? 9.357 -13.198 5.391 1.00 60.78 124 GLY A O 1
ATOM 1022 N N . ASP A 1 125 ? 10.795 -13.671 3.750 1.00 48.12 125 ASP A N 1
ATOM 1023 C CA . ASP A 1 125 ? 11.940 -14.146 4.527 1.00 48.12 125 ASP A CA 1
ATOM 1024 C C . ASP A 1 125 ? 12.746 -13.012 5.180 1.00 48.12 125 ASP A C 1
ATOM 1026 O O . ASP A 1 125 ? 13.709 -13.260 5.905 1.00 48.12 125 ASP A O 1
ATOM 1030 N N . THR A 1 126 ? 12.372 -11.753 4.951 1.00 48.94 126 THR A N 1
ATOM 1031 C CA . THR A 1 126 ? 13.186 -10.587 5.332 1.00 48.94 126 THR A CA 1
ATOM 1032 C C . THR A 1 126 ? 12.602 -9.702 6.430 1.00 48.94 126 THR A C 1
ATOM 1034 O O . THR A 1 126 ? 13.268 -8.754 6.838 1.00 48.94 126 THR A O 1
ATOM 1037 N N . TYR A 1 127 ? 11.416 -9.988 6.978 1.00 55.28 127 TYR A N 1
ATOM 1038 C CA . TYR A 1 127 ? 10.724 -9.003 7.822 1.00 55.28 127 TYR A CA 1
ATOM 1039 C C . TYR A 1 127 ? 10.332 -9.534 9.199 1.00 55.28 127 TYR A C 1
ATOM 1041 O O . TYR A 1 127 ? 9.159 -9.706 9.525 1.00 55.28 127 TYR A O 1
ATOM 1049 N N . TYR A 1 128 ? 11.338 -9.711 10.055 1.00 58.81 128 TYR A N 1
ATOM 1050 C CA . TYR A 1 128 ? 11.113 -9.783 11.496 1.00 58.81 128 TYR A CA 1
ATOM 1051 C C . TYR A 1 128 ? 10.571 -8.438 11.980 1.00 58.81 128 TYR A C 1
ATOM 1053 O O . TYR A 1 128 ? 11.225 -7.402 11.858 1.00 58.81 128 TYR A O 1
ATOM 1061 N N . CYS A 1 129 ? 9.362 -8.447 12.533 1.00 66.00 129 CYS A N 1
ATOM 1062 C CA . CYS A 1 129 ? 8.820 -7.276 13.194 1.00 66.00 129 CYS A CA 1
ATOM 1063 C C . CYS A 1 129 ? 9.652 -6.971 14.451 1.00 66.00 129 CYS A C 1
ATOM 1065 O O . CYS A 1 129 ? 9.676 -7.766 15.386 1.00 66.00 129 CYS A O 1
ATOM 1067 N N . SER A 1 130 ? 10.314 -5.812 14.491 1.00 60.97 130 SER A N 1
ATOM 1068 C CA . SER A 1 130 ? 11.065 -5.340 15.664 1.00 60.97 130 SER A CA 1
ATOM 1069 C C . SER A 1 130 ? 10.189 -4.627 16.702 1.00 60.97 130 SER A C 1
ATOM 1071 O O . SER A 1 130 ? 10.706 -4.145 17.710 1.00 60.97 130 SER A O 1
ATOM 1073 N N . CYS A 1 131 ? 8.871 -4.530 16.476 1.00 62.78 131 CYS A N 1
ATOM 1074 C CA . CYS A 1 131 ? 7.960 -3.860 17.399 1.00 62.78 131 CYS A CA 1
ATOM 1075 C C . CYS A 1 131 ? 7.943 -4.592 18.745 1.00 62.78 131 CYS A C 1
ATOM 1077 O O . CYS A 1 131 ? 7.468 -5.719 18.850 1.00 62.78 131 CYS A O 1
ATOM 1079 N N . SER A 1 132 ? 8.456 -3.928 19.777 1.00 61.09 132 SER A N 1
ATOM 1080 C CA . SER A 1 132 ? 8.683 -4.524 21.092 1.00 61.09 132 SER A CA 1
ATOM 1081 C C . SER A 1 132 ? 7.402 -4.755 21.893 1.00 61.09 132 SER A C 1
ATOM 1083 O O . SER A 1 132 ? 7.407 -5.634 22.742 1.00 61.09 132 SER A O 1
ATOM 1085 N N . ASN A 1 133 ? 6.317 -4.010 21.625 1.00 63.97 133 ASN A N 1
ATOM 1086 C CA . ASN A 1 133 ? 5.058 -4.098 22.387 1.00 63.97 133 ASN A CA 1
ATOM 1087 C C . ASN A 1 133 ? 3.773 -3.791 21.582 1.00 63.97 133 ASN A C 1
ATOM 1089 O O . ASN A 1 133 ? 2.686 -3.786 22.152 1.00 63.97 133 ASN A O 1
ATOM 1093 N N . VAL A 1 134 ? 3.860 -3.495 20.278 1.00 68.50 134 VAL A N 1
ATOM 1094 C CA . VAL A 1 134 ? 2.709 -3.025 19.479 1.00 68.50 134 VAL A CA 1
ATOM 1095 C C . VAL A 1 134 ? 2.572 -3.843 18.198 1.00 68.50 134 VAL A C 1
ATOM 1097 O O . VAL A 1 134 ? 3.504 -3.916 17.398 1.00 68.50 134 VAL A O 1
ATOM 1100 N N . LYS A 1 135 ? 1.390 -4.431 17.970 1.00 73.69 135 LYS A N 1
ATOM 1101 C CA . LYS A 1 135 ? 1.081 -5.151 16.726 1.00 73.69 135 LYS A CA 1
ATOM 1102 C C . LYS A 1 135 ? 1.031 -4.159 15.546 1.00 73.69 135 LYS A C 1
ATOM 1104 O O . LYS A 1 135 ? 0.110 -3.347 15.444 1.00 73.69 135 LYS A O 1
ATOM 1109 N N . CYS A 1 136 ? 2.027 -4.196 14.656 1.00 80.94 136 CYS A N 1
ATOM 1110 C CA . CYS A 1 136 ? 2.016 -3.481 13.368 1.00 80.94 136 CYS A CA 1
ATOM 1111 C C . CYS A 1 136 ? 1.139 -4.191 12.313 1.00 80.94 136 CYS A C 1
ATOM 1113 O O . CYS A 1 136 ? 0.702 -5.316 12.549 1.00 80.94 136 CYS A O 1
ATOM 1115 N N . TRP A 1 137 ? 0.914 -3.570 11.142 1.00 84.88 137 TRP A N 1
ATOM 1116 C CA . TRP A 1 137 ? 0.090 -4.141 10.054 1.00 84.88 137 TRP A CA 1
ATOM 1117 C C . TRP A 1 137 ? 0.493 -5.572 9.673 1.00 84.88 137 TRP A C 1
ATOM 1119 O O . TRP A 1 137 ? -0.366 -6.382 9.344 1.00 84.88 137 TRP A O 1
ATOM 1129 N N . ARG A 1 138 ? 1.784 -5.913 9.786 1.00 83.81 138 ARG A N 1
ATOM 1130 C CA . ARG A 1 138 ? 2.316 -7.248 9.465 1.00 83.81 138 ARG A CA 1
ATOM 1131 C C . ARG A 1 138 ? 1.713 -8.350 10.333 1.00 83.81 138 ARG A C 1
ATOM 1133 O O . ARG A 1 138 ? 1.567 -9.464 9.862 1.00 83.81 138 ARG A O 1
ATOM 1140 N N . HIS A 1 139 ? 1.327 -8.042 11.571 1.00 81.94 139 HIS A N 1
ATOM 1141 C CA . HIS A 1 139 ? 0.663 -9.012 12.448 1.00 81.94 139 HIS A CA 1
ATOM 1142 C C . HIS A 1 139 ? -0.785 -9.281 12.048 1.00 81.94 139 HIS A C 1
ATOM 1144 O O . HIS A 1 139 ? -1.338 -10.311 12.420 1.00 81.94 139 HIS A O 1
ATOM 1150 N N . TYR A 1 140 ? -1.399 -8.345 11.327 1.00 83.00 140 TYR A N 1
ATOM 1151 C CA . TYR A 1 140 ? -2.760 -8.485 10.836 1.00 83.00 140 TYR A CA 1
ATOM 1152 C C . TYR A 1 140 ? -2.786 -9.035 9.410 1.00 83.00 140 TYR A C 1
ATOM 1154 O O . TYR A 1 140 ? -3.826 -9.513 8.986 1.00 83.00 140 TYR A O 1
ATOM 1162 N N . LEU A 1 141 ? -1.692 -8.988 8.644 1.00 86.56 141 LEU A N 1
ATOM 1163 C CA . LEU A 1 141 ? -1.677 -9.522 7.283 1.00 86.56 141 LEU A CA 1
ATOM 1164 C C . LEU A 1 141 ? -1.497 -11.043 7.307 1.00 86.56 141 LEU A C 1
ATOM 1166 O O . LEU A 1 141 ? -0.478 -11.552 7.765 1.00 86.56 141 LEU A O 1
ATOM 1170 N N . LYS A 1 142 ? -2.501 -11.764 6.813 1.00 87.56 142 LYS A N 1
ATOM 1171 C CA . LYS A 1 142 ? -2.579 -13.227 6.840 1.00 87.56 142 LYS A CA 1
ATOM 1172 C C . LYS A 1 142 ? -2.110 -13.866 5.540 1.00 87.56 142 LYS A C 1
ATOM 1174 O O . LYS A 1 142 ? -1.437 -14.892 5.582 1.00 87.56 142 LYS A O 1
ATOM 1179 N N . ASP A 1 143 ? -2.507 -13.303 4.403 1.00 86.88 143 ASP A N 1
ATOM 1180 C CA . ASP A 1 143 ? -2.186 -13.857 3.087 1.00 86.88 143 ASP A CA 1
ATOM 1181 C C . ASP A 1 143 ? -2.020 -12.745 2.048 1.00 86.88 143 ASP A C 1
ATOM 1183 O O . ASP A 1 143 ? -2.626 -11.673 2.147 1.00 86.88 143 ASP A O 1
ATOM 1187 N N . ILE A 1 144 ? -1.190 -13.022 1.044 1.00 88.62 144 ILE A N 1
ATOM 1188 C CA . ILE A 1 144 ?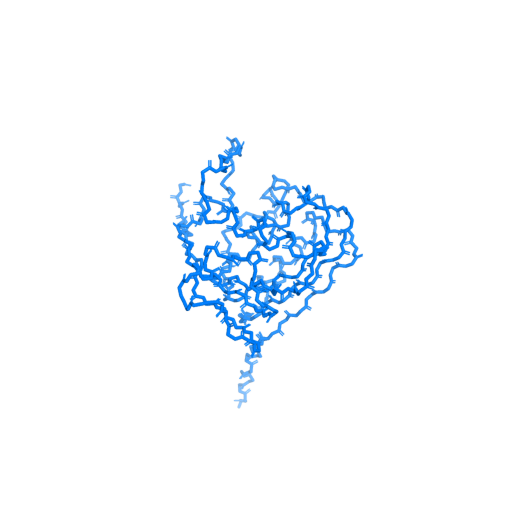 -0.886 -12.126 -0.069 1.00 88.62 144 ILE A CA 1
ATOM 1189 C C . ILE A 1 144 ? -0.934 -12.943 -1.353 1.00 88.62 144 ILE A C 1
ATOM 1191 O O . ILE A 1 144 ? -0.171 -13.887 -1.553 1.00 88.62 144 ILE A O 1
ATOM 1195 N N . LYS A 1 145 ? -1.793 -12.529 -2.280 1.00 88.88 145 LYS A N 1
ATOM 1196 C CA . LYS A 1 145 ? -1.931 -13.164 -3.590 1.00 88.88 145 LYS A CA 1
ATOM 1197 C C . LYS A 1 145 ? -1.651 -12.165 -4.691 1.00 88.88 145 LYS A C 1
ATOM 1199 O O . LYS A 1 145 ? -2.389 -11.205 -4.883 1.00 88.88 145 LYS A O 1
ATOM 1204 N N . LEU A 1 146 ? -0.613 -12.434 -5.477 1.00 86.88 146 LEU A N 1
ATOM 1205 C CA . LEU A 1 146 ? -0.415 -11.749 -6.747 1.00 86.88 146 LEU A CA 1
ATOM 1206 C C . LEU A 1 146 ? -1.437 -12.272 -7.770 1.00 86.88 146 LEU A C 1
ATOM 1208 O O . LEU A 1 146 ? -1.298 -13.393 -8.275 1.00 86.88 146 LEU A O 1
ATOM 1212 N N . GLU A 1 147 ? -2.474 -11.481 -8.053 1.00 84.38 147 GLU A N 1
ATOM 1213 C CA . GLU A 1 147 ? -3.637 -11.943 -8.817 1.00 84.38 147 GLU A CA 1
ATOM 1214 C C . GLU A 1 147 ? -3.557 -11.628 -10.305 1.00 84.38 147 GLU A C 1
ATOM 1216 O O . GLU A 1 147 ? -3.792 -12.507 -11.132 1.00 84.38 147 GLU A O 1
ATOM 1221 N N . SER A 1 148 ? -3.282 -10.372 -10.665 1.00 82.75 148 SER A N 1
ATOM 1222 C CA . SER A 1 148 ? -3.417 -9.946 -12.059 1.00 82.75 148 SER A CA 1
ATOM 1223 C C . SER A 1 148 ? -2.548 -8.751 -12.416 1.00 82.75 148 SER A C 1
ATOM 1225 O O . SER A 1 148 ? -2.175 -7.946 -11.565 1.00 82.75 148 SER A O 1
ATOM 1227 N N . PHE A 1 149 ? -2.275 -8.640 -13.711 1.00 84.75 149 PHE A N 1
ATOM 1228 C CA . PHE A 1 149 ? -1.671 -7.485 -14.351 1.00 84.75 149 PHE A CA 1
ATOM 1229 C C . PHE A 1 149 ? -2.653 -6.940 -15.394 1.00 84.75 149 PHE A C 1
ATOM 1231 O O . PHE A 1 149 ? -3.220 -7.701 -16.183 1.00 84.75 149 PHE A O 1
ATOM 1238 N N . ARG A 1 150 ? -2.848 -5.621 -15.412 1.00 84.06 150 ARG A N 1
ATOM 1239 C CA . ARG A 1 150 ? -3.623 -4.898 -16.424 1.00 84.06 150 ARG A CA 1
ATOM 1240 C C . ARG A 1 150 ? -2.716 -3.903 -17.131 1.00 84.06 150 ARG A C 1
ATOM 1242 O O . ARG A 1 150 ? -2.322 -2.912 -16.538 1.00 84.06 150 ARG A O 1
ATOM 1249 N N . GLY A 1 151 ? -2.429 -4.128 -18.405 1.00 80.62 151 GLY A N 1
ATOM 1250 C CA . GLY A 1 151 ? -1.656 -3.204 -19.232 1.00 80.62 151 GLY A CA 1
ATOM 1251 C C . GLY A 1 151 ? -2.149 -3.218 -20.671 1.00 80.62 151 GLY A C 1
ATOM 1252 O O . GLY A 1 151 ? -2.931 -4.086 -21.063 1.00 80.62 151 GLY A O 1
ATOM 1253 N N . LYS A 1 152 ? -1.699 -2.245 -21.470 1.00 77.50 152 LYS A N 1
ATOM 1254 C CA . LYS A 1 152 ? -2.005 -2.203 -22.915 1.00 77.50 152 LYS A CA 1
ATOM 1255 C C . LYS A 1 152 ? -1.360 -3.365 -23.666 1.00 77.50 152 LYS A C 1
ATOM 1257 O O . LYS A 1 152 ? -1.879 -3.817 -24.681 1.00 77.50 152 LYS A O 1
ATOM 1262 N N . VAL A 1 153 ? -0.215 -3.812 -23.165 1.00 78.44 153 VAL A N 1
ATOM 1263 C CA . VAL A 1 153 ? 0.520 -4.968 -23.659 1.00 78.44 153 VAL A CA 1
ATOM 1264 C C . VAL A 1 153 ? 0.295 -6.093 -22.662 1.00 78.44 153 VAL A C 1
ATOM 1266 O O . VAL A 1 153 ? 0.369 -5.865 -21.455 1.00 78.44 153 VAL A O 1
ATOM 1269 N N . ALA A 1 154 ? -0.010 -7.291 -23.157 1.00 71.56 154 ALA A N 1
ATOM 1270 C CA . ALA A 1 154 ? -0.081 -8.461 -22.294 1.00 71.56 154 ALA A CA 1
ATOM 1271 C C . ALA A 1 154 ? 1.275 -8.655 -21.591 1.00 71.56 154 ALA A C 1
ATOM 1273 O O . ALA A 1 154 ? 2.316 -8.423 -22.212 1.00 71.56 154 ALA A O 1
ATOM 1274 N N . PRO A 1 155 ? 1.286 -9.069 -20.317 1.00 71.88 155 PRO A N 1
ATOM 1275 C CA . PRO A 1 155 ? 2.538 -9.397 -19.658 1.00 71.88 155 PRO A CA 1
ATOM 1276 C C . PRO A 1 155 ? 3.203 -10.582 -20.392 1.00 71.88 155 PRO A C 1
ATOM 1278 O O . PRO A 1 155 ? 2.521 -11.289 -21.150 1.00 71.88 155 PRO A O 1
ATOM 1281 N N . PRO A 1 156 ? 4.512 -10.832 -20.179 1.00 68.31 156 PRO A N 1
ATOM 1282 C CA . PRO A 1 156 ? 5.140 -12.094 -20.581 1.00 68.31 156 PRO A CA 1
ATOM 1283 C C . PRO A 1 156 ? 4.279 -13.273 -20.111 1.00 68.31 156 PRO A C 1
ATOM 1285 O O . PRO A 1 156 ? 3.525 -13.086 -19.156 1.00 68.31 156 PRO A O 1
ATOM 1288 N N . ASP A 1 157 ? 4.373 -14.433 -20.781 1.00 69.25 157 ASP A N 1
ATOM 1289 C CA . ASP A 1 157 ? 3.524 -15.629 -20.587 1.00 69.25 157 ASP A CA 1
ATOM 1290 C C . ASP A 1 157 ? 2.736 -15.625 -19.264 1.00 69.25 157 ASP A C 1
ATOM 1292 O O . ASP A 1 157 ? 3.323 -15.525 -18.191 1.00 69.25 157 ASP A O 1
ATOM 1296 N N . SER A 1 158 ? 1.407 -15.727 -19.354 1.00 60.75 158 SER A N 1
ATOM 1297 C CA . SER A 1 158 ? 0.388 -15.410 -18.338 1.00 60.75 158 SER A CA 1
ATOM 1298 C C . SER A 1 158 ? 0.600 -15.908 -16.890 1.00 60.75 158 SER A C 1
ATOM 1300 O O . SER A 1 158 ? -0.112 -15.447 -15.996 1.00 60.75 158 SER A O 1
ATOM 1302 N N . GLY A 1 159 ? 1.588 -16.764 -16.613 1.00 62.81 159 GLY A N 1
ATOM 1303 C CA . GLY A 1 159 ? 2.066 -17.100 -15.263 1.00 62.81 159 GLY A CA 1
ATOM 1304 C C . GLY A 1 159 ? 3.542 -16.780 -14.958 1.00 62.81 159 GLY A C 1
ATOM 1305 O O . GLY A 1 159 ? 3.886 -16.623 -13.788 1.00 62.81 159 GLY A O 1
ATOM 1306 N N . ALA A 1 160 ? 4.411 -16.654 -15.965 1.00 68.00 160 ALA A N 1
ATOM 1307 C CA . ALA A 1 160 ? 5.848 -16.408 -15.809 1.00 68.00 160 ALA A CA 1
ATOM 1308 C C . ALA A 1 160 ? 6.173 -14.966 -15.390 1.00 68.00 160 ALA A C 1
ATOM 1310 O O . ALA A 1 160 ? 7.171 -14.734 -14.714 1.00 68.00 160 ALA A O 1
ATOM 1311 N N . TRP A 1 161 ? 5.300 -14.006 -15.706 1.00 70.31 161 TRP A N 1
ATOM 1312 C CA . TRP A 1 161 ? 5.482 -12.594 -15.349 1.00 70.31 161 TRP A CA 1
ATOM 1313 C C . TRP A 1 161 ? 5.617 -12.335 -13.843 1.00 70.31 161 TRP A C 1
ATOM 1315 O O . TRP A 1 161 ? 6.233 -11.348 -13.448 1.00 70.31 161 TRP A O 1
ATOM 1325 N N . LYS A 1 162 ? 5.106 -13.241 -13.000 1.00 70.38 162 LYS A N 1
ATOM 1326 C CA . LYS A 1 162 ? 5.322 -13.205 -11.546 1.00 70.38 162 LYS A CA 1
ATOM 1327 C C . LYS A 1 162 ? 6.814 -13.290 -11.198 1.00 70.38 162 LYS A C 1
ATOM 1329 O O . LYS A 1 162 ? 7.267 -12.633 -10.275 1.00 70.38 162 LYS A O 1
ATOM 1334 N N . ASN A 1 163 ? 7.589 -14.031 -11.986 1.00 72.38 163 ASN A N 1
ATOM 1335 C CA . ASN A 1 163 ? 9.035 -14.181 -11.814 1.00 72.38 163 ASN A CA 1
ATOM 1336 C C . ASN A 1 163 ? 9.841 -13.128 -12.593 1.00 72.38 163 ASN A C 1
ATOM 1338 O O . ASN A 1 163 ? 11.040 -12.981 -12.376 1.00 72.38 163 ASN A O 1
ATOM 1342 N N . GLU A 1 164 ? 9.193 -12.390 -13.496 1.00 75.12 164 GLU A N 1
ATOM 1343 C CA . GLU A 1 164 ? 9.823 -11.427 -14.405 1.00 75.12 164 GLU A CA 1
ATOM 1344 C C . GLU A 1 164 ? 9.318 -9.999 -14.171 1.00 75.12 164 GLU A C 1
ATOM 1346 O O . GLU A 1 164 ? 9.225 -9.197 -15.099 1.00 75.12 164 GLU A O 1
ATOM 1351 N N . TRP A 1 165 ? 9.007 -9.658 -12.917 1.00 73.75 165 TRP A N 1
ATOM 1352 C CA . TRP A 1 165 ? 8.418 -8.368 -12.551 1.00 73.75 165 TRP A CA 1
ATOM 1353 C C . TRP A 1 165 ? 9.177 -7.158 -13.105 1.00 73.75 165 TRP A C 1
ATOM 1355 O O . TRP A 1 165 ? 8.581 -6.200 -13.593 1.00 73.75 165 TRP A O 1
ATOM 1365 N N . ARG A 1 166 ? 10.514 -7.221 -13.070 1.00 74.69 166 ARG A N 1
ATOM 1366 C CA . ARG A 1 166 ? 11.401 -6.153 -13.561 1.00 74.69 166 ARG A CA 1
ATOM 1367 C C . ARG A 1 166 ? 11.244 -5.882 -15.065 1.00 74.69 166 ARG A C 1
ATOM 1369 O O . ARG A 1 166 ? 11.659 -4.826 -15.527 1.00 74.69 166 ARG A O 1
ATOM 1376 N N . ASN A 1 167 ? 10.635 -6.813 -15.802 1.00 76.31 167 ASN A N 1
ATOM 1377 C CA . ASN A 1 167 ? 10.410 -6.753 -17.244 1.00 76.31 167 ASN A CA 1
ATOM 1378 C C . ASN A 1 167 ? 8.930 -6.553 -17.611 1.00 76.31 167 ASN A C 1
ATOM 1380 O O . ASN A 1 167 ? 8.579 -6.648 -18.789 1.00 76.31 167 ASN A O 1
ATOM 1384 N N . LEU A 1 168 ? 8.050 -6.312 -16.631 1.00 78.12 168 LEU A N 1
ATOM 1385 C CA . LEU A 1 168 ? 6.638 -6.077 -16.909 1.00 78.12 168 LEU A CA 1
ATOM 1386 C C . LEU A 1 168 ? 6.451 -4.845 -17.805 1.00 78.12 168 LEU A C 1
ATOM 1388 O O . LEU A 1 168 ? 7.131 -3.831 -17.612 1.00 78.12 168 LEU A O 1
ATOM 1392 N N . PRO A 1 169 ? 5.515 -4.902 -18.769 1.00 79.50 169 PRO A N 1
ATOM 1393 C CA . PRO A 1 169 ? 5.162 -3.726 -19.535 1.00 79.50 169 PRO A CA 1
ATOM 1394 C C . PRO A 1 169 ? 4.471 -2.677 -18.656 1.00 79.50 169 PRO A C 1
ATOM 1396 O O . PRO A 1 169 ? 4.076 -2.943 -17.517 1.00 79.50 169 PRO A O 1
ATOM 1399 N N . GLU A 1 170 ? 4.301 -1.473 -19.198 1.00 84.62 170 GLU A N 1
ATOM 1400 C CA . GLU A 1 170 ? 3.499 -0.435 -18.547 1.00 84.62 170 GLU A CA 1
ATOM 1401 C C . GLU A 1 170 ? 2.060 -0.919 -18.315 1.00 84.62 170 GLU A C 1
ATOM 1403 O O . GLU A 1 170 ? 1.396 -1.458 -19.214 1.00 84.62 170 GLU A O 1
ATOM 1408 N N . GLY A 1 171 ? 1.578 -0.728 -17.091 1.00 87.25 171 GLY A N 1
ATOM 1409 C CA . GLY A 1 171 ? 0.301 -1.253 -16.641 1.00 87.25 171 GLY A CA 1
ATOM 1410 C C . GLY A 1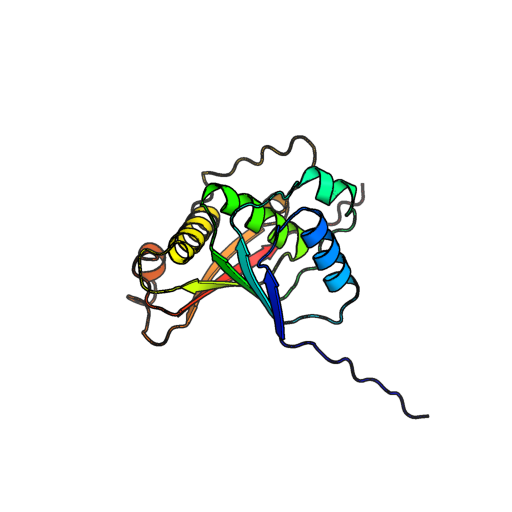 171 ? 0.084 -1.069 -15.146 1.00 87.25 171 GLY A C 1
ATOM 1411 O O . GLY A 1 171 ? 0.576 -0.133 -14.529 1.00 87.25 171 GLY A O 1
ATOM 1412 N N . THR A 1 172 ? -0.699 -1.955 -14.553 1.00 88.19 172 THR A N 1
ATOM 1413 C CA . THR A 1 172 ? -1.020 -1.957 -13.130 1.00 88.19 172 THR A CA 1
ATOM 1414 C C . THR A 1 172 ? -1.093 -3.385 -12.653 1.00 88.19 172 THR A C 1
ATOM 1416 O O . THR A 1 172 ? -1.799 -4.213 -13.234 1.00 88.19 172 THR A O 1
ATOM 1419 N N . VAL A 1 173 ? -0.393 -3.672 -11.568 1.00 88.62 173 VAL A N 1
ATOM 1420 C CA . VAL A 1 173 ? -0.500 -4.957 -10.898 1.00 88.62 173 VAL A CA 1
ATOM 1421 C C . VAL A 1 173 ? -1.437 -4.856 -9.716 1.00 88.62 173 VAL A C 1
ATOM 1423 O O . VAL A 1 173 ? -1.392 -3.877 -8.982 1.00 88.62 173 VAL A O 1
ATOM 1426 N N . ARG A 1 174 ? -2.228 -5.910 -9.515 1.00 91.38 174 ARG A N 1
ATOM 1427 C CA . ARG A 1 174 ? -3.085 -6.106 -8.354 1.00 91.38 174 ARG A CA 1
ATOM 1428 C C . ARG A 1 174 ? -2.579 -7.240 -7.459 1.00 91.38 174 ARG A C 1
ATOM 1430 O O . ARG A 1 174 ? -2.448 -8.384 -7.911 1.00 91.38 174 ARG A O 1
ATOM 1437 N N . PHE A 1 175 ? -2.414 -6.929 -6.179 1.00 91.69 175 PHE A N 1
ATOM 1438 C CA . PHE A 1 175 ? -2.314 -7.898 -5.090 1.00 91.69 175 PHE A CA 1
ATOM 1439 C C . PHE A 1 175 ? -3.643 -7.954 -4.345 1.00 91.69 175 PHE A C 1
ATOM 1441 O O . PHE A 1 175 ? -4.202 -6.905 -4.033 1.00 91.69 175 PHE A O 1
ATOM 1448 N N . ALA A 1 176 ? -4.123 -9.153 -4.033 1.00 92.69 176 ALA A N 1
ATOM 1449 C CA . ALA A 1 176 ? -5.164 -9.354 -3.036 1.00 92.69 176 ALA A CA 1
ATOM 1450 C C . ALA A 1 176 ? -4.513 -9.628 -1.678 1.00 92.69 176 ALA A C 1
ATOM 1452 O O . ALA A 1 176 ? -3.584 -10.434 -1.583 1.00 92.69 176 ALA A O 1
ATOM 1453 N N . LEU A 1 177 ? -4.998 -8.945 -0.648 1.00 92.31 177 LEU A N 1
ATOM 1454 C CA . LEU A 1 177 ? -4.494 -9.004 0.717 1.00 92.31 177 LEU A CA 1
ATOM 1455 C C . LEU A 1 177 ? -5.606 -9.525 1.629 1.00 92.31 177 LEU A C 1
ATOM 1457 O O . LEU A 1 177 ? -6.745 -9.064 1.555 1.00 92.31 177 LEU A O 1
ATOM 1461 N N . GLU A 1 178 ? -5.279 -10.493 2.480 1.00 90.56 178 GLU A N 1
ATOM 1462 C CA . GLU A 1 178 ? -6.197 -11.029 3.486 1.00 90.56 178 GLU A CA 1
ATOM 1463 C C . GLU A 1 178 ? -5.750 -10.581 4.875 1.00 90.56 178 GLU A C 1
ATOM 1465 O O . GLU A 1 178 ? -4.613 -10.842 5.269 1.00 90.56 178 GLU A O 1
ATOM 1470 N N . TRP A 1 179 ? -6.644 -9.940 5.629 1.00 88.38 179 TRP A N 1
ATOM 1471 C CA . TRP A 1 179 ? -6.349 -9.417 6.962 1.00 88.38 179 TRP A CA 1
ATOM 1472 C C . TRP A 1 179 ? -7.052 -10.231 8.057 1.00 88.38 179 TRP A C 1
ATOM 1474 O O . TRP A 1 179 ? -8.225 -10.578 7.946 1.00 88.38 179 TRP A O 1
ATOM 1484 N N . CYS A 1 180 ? -6.341 -10.513 9.144 1.00 84.69 180 CYS A N 1
ATOM 1485 C CA . CYS A 1 180 ? -6.851 -11.075 10.386 1.00 84.69 180 CYS A CA 1
ATOM 1486 C C . CYS A 1 180 ? -7.090 -9.929 11.376 1.00 84.69 180 CYS A C 1
ATOM 1488 O O . CYS A 1 180 ? -6.187 -9.533 12.107 1.00 84.69 180 CYS A O 1
ATOM 1490 N N . LEU A 1 181 ? -8.291 -9.349 11.359 1.00 72.62 181 LEU A N 1
ATOM 1491 C CA . LEU A 1 181 ? -8.657 -8.207 12.209 1.00 72.62 181 LEU A CA 1
ATOM 1492 C C . LEU A 1 181 ? -9.303 -8.645 13.531 1.00 72.62 181 LEU A C 1
ATOM 1494 O O . LEU A 1 181 ? -10.169 -7.937 14.048 1.00 72.62 181 LEU A O 1
ATOM 1498 N N . ASP A 1 182 ? -8.924 -9.817 14.049 1.00 64.38 182 ASP A N 1
ATOM 1499 C CA . ASP A 1 182 ? -9.496 -10.345 15.282 1.00 64.38 182 ASP A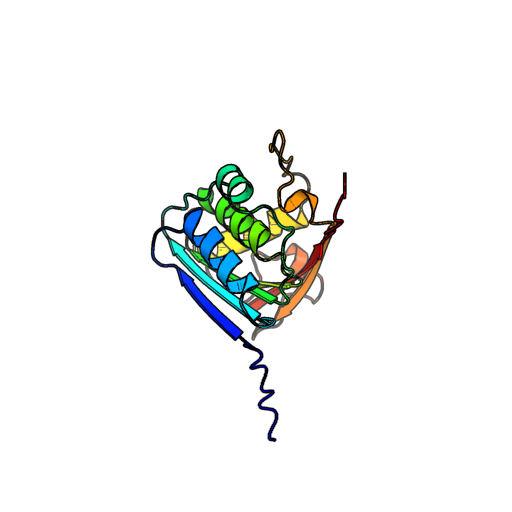 CA 1
ATOM 1500 C C . ASP A 1 182 ? -9.340 -9.315 16.406 1.00 64.38 182 ASP A C 1
ATOM 1502 O O . ASP A 1 182 ? -8.240 -8.913 16.795 1.00 64.38 182 ASP A O 1
ATOM 1506 N N . VAL A 1 183 ? -10.489 -8.857 16.900 1.00 52.91 183 VAL A N 1
ATOM 1507 C CA . VAL A 1 183 ? -10.587 -8.034 18.098 1.00 52.91 183 VAL A CA 1
ATOM 1508 C C . VAL A 1 183 ? -10.343 -8.985 19.261 1.00 52.91 183 VAL A C 1
ATOM 1510 O O . VAL A 1 183 ? -11.276 -9.615 19.758 1.00 52.91 183 VAL A O 1
ATOM 1513 N N . GLU A 1 184 ? -9.085 -9.143 19.665 1.00 43.31 184 GLU A N 1
ATOM 1514 C CA . GLU A 1 184 ? -8.773 -9.702 20.979 1.00 43.31 184 GLU A CA 1
ATOM 1515 C C . GLU A 1 184 ? -9.338 -8.726 22.020 1.00 43.31 184 GLU A C 1
ATOM 1517 O O . GLU A 1 184 ? -8.729 -7.715 22.366 1.00 43.31 184 GLU A O 1
ATOM 1522 N N . ASN A 1 185 ? -10.577 -8.994 22.439 1.00 35.44 185 ASN A N 1
ATOM 1523 C CA . ASN A 1 185 ? -11.100 -8.532 23.713 1.00 35.44 185 ASN A CA 1
ATOM 1524 C C . ASN A 1 185 ? -10.344 -9.308 24.797 1.00 35.44 185 ASN A C 1
ATOM 1526 O O . ASN A 1 185 ? -10.772 -10.407 25.150 1.00 35.44 185 ASN A O 1
ATOM 1530 N N . ASP A 1 186 ? -9.240 -8.748 25.282 1.00 34.81 186 ASP A N 1
ATOM 1531 C CA . ASP A 1 186 ? -8.687 -9.080 26.600 1.00 34.81 186 ASP A CA 1
ATOM 1532 C C . ASP A 1 186 ? -9.028 -7.961 27.596 1.00 34.81 186 ASP A C 1
ATOM 1534 O O . ASP A 1 186 ? -8.780 -6.772 27.276 1.00 34.81 186 ASP A O 1
#

Secondary structure (DSSP, 8-state):
---------EEEEEEEE-S-EEHHHHHHHHHHHHHSSPEEEEEEEEE-S-EE--HHHHHHT--SPPPPPSEEEEEEES-GGGHHHHHHHHHHHH--SEEEEEE-SSSSHHHHHHHHHHHHHHH-TT-----SSS--HHHHEEEEEEEEEEESSPPSTTTGGGT-GGGPPSEEEEEEEEE-------

Sequence (186 aa):
MASINVPCPWGEISFEASNDVDTLWYLKLRKFLETSSPIEWLSVDIMVFEHSFNLEEFRQNSPPPPREIQDLCLTVVMPESEYAAVIDGYFSVCHPKNLYLPTYHGHNERSNFYIWVYETLVNGDTYYCSCSNVKCWRHYLKDIKLESFRGKVAPPDSGAWKNEWRNLPEGTVRFALEWCLDVEND

Foldseek 3Di:
DDDPDDQPAQAEDEDEAQDEAELVVLVVVLVPCVPHDQYAEYEYEYAYADYHY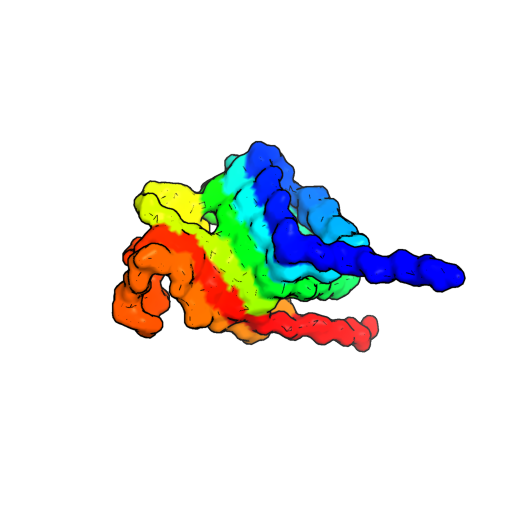DLVVNCVSPPDFEDEHAEYEYQYAYDPVCLVSVCQSCLRHHVYQKYKQWDDPDPHRRNVSVVVVLCVQPVVPPDDDPPPPDDTSVNFWDDKDFDDWADPDDFPPRPCCSVVVSPGYGTMTMMGTHTNRDPPPD

Organism: Corchorus capsularis (NCBI:txid210143)

pLDDT: mean 78.31, std 13.87, range [34.81, 94.81]

Radius of gyration: 17.3 Å; chains: 1; bounding box: 57×35×50 Å